Protein AF-A0A4P5WL14-F1 (afdb_monomer)

Foldseek 3Di:
DEEEEEEQAAPPDLFSVLQCLLCVVVDHYAYQYEHHHDAQQFQDDDPDDDKDWDWDQDPPNGTHIYIPDALLVSLVCVQCPVCVVPGGQEYEYTQAAAACAAPSCRRGSQNSNQLSCLQVFHEYERHYEHDDPQADDPSNLVSNQVSLVVVVCPDPVNDDDRSKYKYKYAAGDPDSDADPDEAEAEGHHFDFDKDKDFPDDDPPDTDIDIDTDPVPTDQDPRHPRVQRPVRHIYIYMDGNDPDPPPDPCVVPDDDPVPPDPDD

Secondary structure (DSSP, 8-state):
-EEEEE-SS-TT-HHHHHHHHHHGGGSEEEEEEESS--TT--S---SSSPPPEEEEEETTTEEEEEESS-HHHHHHHIIIIISSSS--SEEEEEEEES---GGGGGT-HHHHHHHHHHHTT--EEEEEE--BTTB---HHHHHHHHHHHHHHHTSGGGPPPTT-EEEEEEPP-SSS---SSEEE-PPP-PPP--EEEEEEEETTEEEEEEE--GGG----TTSHHHHHHTT-EEEEEE-S----TT-TTTT----GGG-PPP-

Mean predicted aligned error: 4.67 Å

Nearest PDB structures (foldseek):
  4zg5-assembly1_C  TM=8.514E-01  e=3.852E-23  Brucella abortus S19
  5kst-assembly1_C  TM=8.269E-01  e=2.113E-22  Xylella fastidiosa 9a5c
  2e6c-assembly1_C  TM=8.491E-01  e=1.682E-20  Thermus thermophilus HB8
  4g9o-assembly1_B  TM=8.212E-01  e=2.422E-20  Salmonella enterica subsp. enterica serovar Typhimurium str. LT2
  5ksr-assembly1_D  TM=8.164E-01  e=2.715E-21  Xylella fastidiosa 9a5c

Solvent-accessible surface area (backbone atoms only — not comparable to full-atom values): 14445 Å² total; per-residue (Å²): 90,38,34,37,34,31,26,21,65,19,69,85,32,67,32,42,53,23,42,51,63,26,41,52,89,64,32,51,77,46,50,27,15,11,67,52,66,43,70,71,57,18,76,45,69,81,87,84,61,89,78,55,72,45,78,47,78,41,90,92,79,38,79,34,37,36,24,68,54,45,29,30,39,21,40,50,44,36,54,68,60,76,24,52,94,60,63,54,68,30,36,42,15,16,36,37,93,37,54,72,46,30,57,45,48,64,31,25,13,29,44,22,21,12,45,46,32,3,64,73,66,32,49,18,30,16,38,18,29,40,75,47,92,93,43,74,86,57,50,69,51,47,15,58,50,48,30,53,52,50,59,54,50,70,36,80,93,56,59,69,61,85,32,22,25,39,43,32,37,40,40,69,52,98,65,81,72,73,67,95,57,76,45,78,29,51,78,29,77,64,68,71,72,73,47,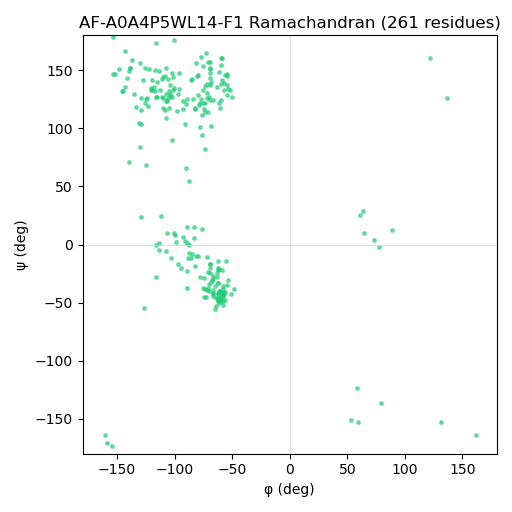77,46,81,75,46,77,59,88,100,43,73,44,72,47,74,52,64,63,80,88,72,42,70,55,59,84,68,14,39,42,31,39,27,76,70,51,33,26,30,37,24,80,45,67,79,70,86,73,66,86,84,50,86,62,69,95,61,88,77,68,75,86,72,63,68,78,86,127

Structure (mmCIF, N/CA/C/O backbone):
data_AF-A0A4P5WL14-F1
#
_entry.id   AF-A0A4P5WL14-F1
#
loop_
_atom_site.group_PDB
_atom_site.id
_atom_site.type_symbol
_atom_site.label_atom_id
_atom_site.label_alt_id
_atom_site.label_comp_id
_atom_site.label_asym_id
_atom_site.label_entity_id
_atom_site.label_seq_id
_atom_site.pdbx_PDB_ins_code
_atom_site.Cartn_x
_atom_site.Cartn_y
_atom_site.Cartn_z
_atom_site.occupancy
_atom_site.B_iso_or_equiv
_atom_site.auth_seq_id
_atom_site.auth_comp_id
_atom_site.auth_asym_id
_atom_site.auth_atom_id
_atom_site.pdbx_PDB_model_num
ATOM 1 N N . MET A 1 1 ? -15.090 4.394 12.801 1.00 94.25 1 MET A N 1
ATOM 2 C CA . MET A 1 1 ? -14.157 3.256 12.647 1.00 94.25 1 MET A CA 1
ATOM 3 C C . MET A 1 1 ? -12.769 3.679 13.108 1.00 94.25 1 MET A C 1
ATOM 5 O O . MET A 1 1 ? -12.530 4.878 13.217 1.00 94.25 1 MET A O 1
ATOM 9 N N . ARG A 1 2 ? -11.881 2.733 13.409 1.00 98.50 2 ARG A N 1
ATOM 10 C CA . ARG A 1 2 ? -10.457 2.961 13.674 1.00 98.50 2 ARG A CA 1
ATOM 11 C C . ARG A 1 2 ? -9.642 2.479 12.481 1.00 98.50 2 ARG A C 1
ATOM 13 O O . ARG A 1 2 ? -9.767 1.322 12.086 1.00 98.50 2 ARG A O 1
ATOM 20 N N . PHE A 1 3 ? -8.801 3.347 11.945 1.00 98.81 3 PHE A N 1
ATOM 21 C CA . PHE A 1 3 ? -7.891 3.035 10.855 1.00 98.81 3 PHE A CA 1
ATOM 22 C C . PHE A 1 3 ? -6.452 3.041 11.346 1.00 98.81 3 PHE A C 1
ATOM 24 O O . PHE A 1 3 ? -6.072 3.895 12.144 1.00 98.81 3 PHE A O 1
ATOM 31 N N . LEU A 1 4 ? -5.660 2.114 10.822 1.00 98.88 4 LEU A N 1
ATOM 32 C CA . LEU A 1 4 ? -4.204 2.186 10.845 1.00 98.88 4 LEU A CA 1
ATOM 33 C C . LEU A 1 4 ? -3.736 2.441 9.414 1.00 98.88 4 LEU A C 1
ATOM 35 O O . LEU A 1 4 ? -4.101 1.684 8.512 1.00 98.88 4 LEU A O 1
ATOM 39 N N . ILE A 1 5 ? -2.941 3.486 9.200 1.00 98.88 5 ILE A N 1
ATOM 40 C CA . ILE A 1 5 ? -2.381 3.788 7.881 1.00 98.88 5 ILE A CA 1
ATOM 41 C C . ILE A 1 5 ? -0.863 3.724 7.856 1.00 98.88 5 ILE A C 1
ATOM 43 O O . ILE A 1 5 ? -0.187 3.993 8.851 1.00 98.88 5 ILE A O 1
ATOM 47 N N . THR A 1 6 ? -0.345 3.375 6.683 1.00 98.75 6 THR A N 1
ATOM 48 C CA . THR A 1 6 ? 1.084 3.324 6.370 1.00 98.75 6 THR A CA 1
ATOM 49 C C . THR A 1 6 ? 1.308 3.540 4.871 1.00 98.75 6 THR A C 1
ATOM 51 O O . THR A 1 6 ? 0.351 3.673 4.108 1.00 98.75 6 THR A O 1
ATOM 54 N N . ASN A 1 7 ? 2.560 3.544 4.429 1.00 98.38 7 ASN A N 1
ATOM 55 C CA . ASN A 1 7 ? 2.959 3.545 3.024 1.00 98.38 7 ASN A CA 1
ATOM 56 C C . ASN A 1 7 ? 4.360 2.924 2.868 1.00 98.38 7 ASN A C 1
ATOM 58 O O . ASN A 1 7 ? 4.940 2.420 3.831 1.00 98.38 7 ASN A O 1
ATOM 62 N N . ASP A 1 8 ? 4.908 2.974 1.658 1.00 96.56 8 ASP A N 1
ATOM 63 C CA . ASP A 1 8 ? 6.300 2.638 1.353 1.00 96.56 8 ASP A CA 1
ATOM 64 C C . ASP A 1 8 ? 7.145 3.827 0.876 1.00 96.56 8 ASP A C 1
ATOM 66 O O . ASP A 1 8 ? 8.338 3.657 0.645 1.00 96.56 8 ASP A O 1
ATOM 70 N N . ASP A 1 9 ? 6.579 5.033 0.801 1.00 96.75 9 ASP A N 1
ATOM 71 C CA . ASP A 1 9 ? 7.299 6.244 0.384 1.00 96.75 9 ASP A CA 1
ATOM 72 C C . ASP A 1 9 ? 7.979 6.987 1.545 1.00 96.75 9 ASP A C 1
ATOM 74 O O . ASP A 1 9 ? 8.945 7.715 1.322 1.00 96.75 9 ASP A O 1
ATOM 78 N N . GLY A 1 10 ? 7.504 6.794 2.782 1.00 97.12 10 GLY A N 1
ATOM 79 C CA . GLY A 1 10 ? 7.993 7.502 3.969 1.00 97.12 10 GLY A CA 1
ATOM 80 C C . GLY A 1 10 ? 6.905 8.292 4.700 1.00 97.12 10 GLY A C 1
ATOM 81 O O . GLY A 1 10 ? 5.848 8.603 4.145 1.00 97.12 10 GLY A O 1
ATOM 82 N N . PHE A 1 11 ? 7.167 8.619 5.967 1.00 97.69 11 PHE A N 1
ATOM 83 C CA . PHE A 1 11 ? 6.217 9.303 6.854 1.00 97.69 11 PHE A CA 1
ATOM 84 C C . PHE A 1 11 ? 5.817 10.717 6.399 1.00 97.69 11 PHE A C 1
ATOM 86 O O . PHE A 1 11 ? 4.758 11.197 6.789 1.00 97.69 11 PHE A O 1
ATOM 93 N N . ASP A 1 12 ? 6.651 11.390 5.609 1.00 96.31 12 ASP A N 1
ATOM 94 C CA . ASP A 1 12 ? 6.445 12.750 5.100 1.00 96.31 12 ASP A CA 1
ATOM 95 C C . ASP A 1 12 ? 5.927 12.775 3.652 1.00 96.31 12 ASP A C 1
ATOM 97 O O . ASP A 1 12 ? 5.820 13.838 3.038 1.00 96.31 12 ASP A O 1
ATOM 101 N N . ALA A 1 13 ? 5.570 11.615 3.094 1.00 97.38 13 ALA A N 1
ATOM 102 C CA . ALA A 1 13 ? 5.098 11.529 1.723 1.00 97.38 13 ALA A CA 1
ATOM 103 C C . ALA A 1 13 ? 3.711 12.183 1.547 1.00 97.38 13 ALA A C 1
ATOM 105 O O . ALA A 1 13 ? 2.783 11.910 2.321 1.00 97.38 13 ALA A O 1
ATOM 106 N N . PRO A 1 14 ? 3.495 12.951 0.462 1.00 97.56 14 PRO A N 1
ATOM 107 C CA . PRO A 1 14 ? 2.218 13.624 0.216 1.00 97.56 14 PRO A CA 1
ATOM 108 C C . PRO A 1 14 ? 1.053 12.640 0.029 1.00 97.56 14 PRO A C 1
ATOM 110 O O . PRO A 1 14 ? -0.084 12.951 0.382 1.00 97.56 14 PRO A O 1
ATOM 113 N N . GLY A 1 15 ? 1.326 11.426 -0.460 1.00 98.00 15 GLY A N 1
ATOM 114 C CA . GLY A 1 15 ? 0.317 10.376 -0.593 1.00 98.00 15 GLY A CA 1
ATOM 115 C C . GLY A 1 15 ? -0.201 9.829 0.732 1.00 98.00 15 GLY A C 1
ATOM 116 O O . GLY A 1 15 ? -1.386 9.505 0.827 1.00 98.00 15 GLY A O 1
ATOM 117 N N . LEU A 1 16 ? 0.639 9.793 1.771 1.00 98.62 16 LEU A N 1
ATOM 118 C CA . LEU A 1 16 ? 0.215 9.425 3.122 1.00 98.62 16 LEU A CA 1
ATOM 119 C C . LEU A 1 16 ? -0.640 10.533 3.744 1.00 98.62 16 LEU A C 1
ATOM 121 O O . LEU A 1 16 ? -1.654 10.255 4.383 1.00 98.62 16 LEU A O 1
ATOM 125 N N . GLN A 1 17 ? -0.278 11.796 3.499 1.00 98.56 17 GLN A N 1
ATOM 126 C CA . GLN A 1 17 ? -1.082 12.945 3.913 1.00 98.56 17 GLN A CA 1
ATOM 127 C C . GLN A 1 17 ? -2.462 12.943 3.248 1.00 98.56 17 GLN A C 1
ATOM 129 O O . GLN A 1 17 ? -3.474 13.098 3.934 1.00 98.56 17 GLN A O 1
ATOM 134 N N . ALA A 1 18 ? -2.517 12.709 1.936 1.00 98.44 18 ALA A N 1
ATOM 135 C CA . ALA A 1 18 ? -3.768 12.580 1.196 1.00 98.44 18 ALA A CA 1
ATOM 136 C C . ALA A 1 18 ? -4.625 11.420 1.727 1.00 98.44 18 ALA A C 1
ATOM 138 O O . ALA A 1 18 ? -5.838 11.564 1.886 1.00 98.44 18 ALA A O 1
ATOM 139 N N . LEU A 1 19 ? -4.001 10.282 2.053 1.00 98.81 19 LEU A N 1
ATOM 140 C CA . LEU A 1 19 ? -4.696 9.145 2.650 1.00 98.81 19 LEU A CA 1
ATOM 141 C C . LEU A 1 19 ? -5.297 9.491 4.014 1.00 98.81 19 LEU A C 1
ATOM 143 O O . LEU A 1 19 ? -6.468 9.217 4.266 1.00 98.81 19 LEU A O 1
ATOM 147 N N . TRP A 1 20 ? -4.509 10.105 4.892 1.00 98.75 20 TRP A N 1
ATOM 148 C CA . TRP A 1 20 ? -4.983 10.536 6.202 1.00 98.75 20 TRP A CA 1
ATOM 149 C C . TRP A 1 20 ? -6.195 11.466 6.072 1.00 98.75 20 TRP A C 1
ATOM 151 O O . TRP A 1 20 ? -7.233 11.201 6.680 1.00 98.75 20 TRP A O 1
ATOM 161 N N . GLN A 1 21 ? -6.116 12.475 5.195 1.00 98.44 21 GLN A N 1
ATOM 162 C CA . GLN A 1 21 ? -7.231 13.383 4.900 1.00 98.44 21 GLN A CA 1
ATOM 163 C C . GLN A 1 21 ? -8.477 12.641 4.400 1.00 98.44 21 GLN A C 1
ATOM 165 O O . GLN A 1 21 ? -9.587 12.960 4.823 1.00 98.44 21 GLN A O 1
ATOM 170 N N . ALA A 1 22 ? -8.303 11.636 3.538 1.00 98.50 22 ALA A N 1
ATOM 171 C CA . ALA A 1 22 ? -9.400 10.833 3.003 1.00 98.50 22 ALA A CA 1
ATOM 172 C C . ALA A 1 22 ? -10.161 10.050 4.088 1.00 98.50 22 ALA A C 1
ATOM 174 O O . ALA A 1 22 ? -11.366 9.830 3.962 1.00 98.50 22 ALA A O 1
ATOM 175 N N . LEU A 1 23 ? -9.471 9.614 5.147 1.00 98.69 23 LEU A N 1
ATOM 176 C CA . LEU A 1 23 ? -10.046 8.744 6.176 1.00 98.69 23 LEU A CA 1
ATOM 177 C C . LEU A 1 23 ? -10.598 9.489 7.394 1.00 98.69 23 LEU A C 1
ATOM 179 O O . LEU A 1 23 ? -11.448 8.930 8.088 1.00 98.69 23 LEU A O 1
ATOM 183 N N . LEU A 1 24 ? -10.182 10.736 7.638 1.00 97.94 24 LEU A N 1
ATOM 184 C CA . LEU A 1 24 ? -10.685 11.548 8.755 1.00 97.94 24 LEU A CA 1
ATOM 185 C C . LEU A 1 24 ? -12.225 11.619 8.841 1.00 97.94 24 LEU A C 1
ATOM 187 O O . LEU A 1 24 ? -12.758 11.468 9.941 1.00 97.94 24 LEU A O 1
ATOM 191 N N . PRO A 1 25 ? -12.983 11.783 7.735 1.00 97.69 25 PRO A N 1
ATOM 192 C CA . PRO A 1 25 ? -14.447 11.792 7.797 1.00 97.69 25 PRO A CA 1
ATOM 193 C C . PRO A 1 25 ? -15.066 10.426 8.136 1.00 97.69 25 PRO A C 1
ATOM 195 O O . PRO A 1 25 ? -16.242 10.354 8.485 1.00 97.69 25 PRO A O 1
ATOM 198 N N . LEU A 1 26 ? -14.302 9.336 8.003 1.00 97.88 26 LEU A N 1
ATOM 199 C CA . LEU A 1 26 ? -14.765 7.958 8.198 1.00 97.88 26 LEU A CA 1
ATOM 200 C C . LEU A 1 26 ? -14.443 7.426 9.608 1.00 97.88 26 LEU A C 1
ATOM 202 O O . LEU A 1 26 ? -15.005 6.412 10.049 1.00 97.88 26 LEU A O 1
ATOM 206 N N . GLY A 1 27 ? -13.531 8.075 10.337 1.00 97.81 27 GLY A N 1
ATOM 207 C CA . GLY A 1 27 ? -13.132 7.633 11.666 1.00 97.81 27 GLY A CA 1
ATOM 208 C C . GLY A 1 27 ? -11.813 8.206 12.172 1.00 97.81 27 GLY A C 1
ATOM 209 O O . GLY A 1 27 ? -11.290 9.187 11.659 1.00 97.81 27 GLY A O 1
ATOM 210 N N . THR A 1 28 ? -11.274 7.570 13.211 1.00 98.25 28 THR A N 1
ATOM 211 C CA . THR A 1 28 ? -9.979 7.936 13.794 1.00 98.25 28 THR A CA 1
ATOM 212 C C . THR A 1 28 ? -8.853 7.241 13.041 1.00 98.25 28 THR A C 1
ATOM 214 O O . THR A 1 28 ? -8.985 6.064 12.701 1.00 98.25 28 THR A O 1
ATOM 217 N N . VAL A 1 29 ? -7.737 7.935 12.835 1.00 98.62 29 VAL A N 1
ATOM 218 C CA . VAL A 1 29 ? -6.619 7.451 12.019 1.00 98.62 29 VAL A CA 1
ATOM 219 C C . VAL A 1 29 ? -5.337 7.450 12.846 1.00 98.62 29 VAL A C 1
ATOM 221 O O . VAL A 1 29 ? -4.906 8.504 13.302 1.00 98.62 29 VAL A O 1
ATOM 224 N N . GLU A 1 30 ? -4.732 6.277 13.021 1.00 98.75 30 GLU A N 1
ATOM 225 C CA . GLU A 1 30 ? -3.384 6.111 13.572 1.00 98.75 30 GLU A CA 1
ATOM 226 C C . GLU A 1 30 ? -2.383 5.982 12.417 1.00 98.75 30 GLU A C 1
ATOM 228 O O . GLU A 1 30 ? -2.616 5.225 11.470 1.00 98.75 30 GLU A O 1
ATOM 233 N N . VAL A 1 31 ? -1.263 6.703 12.495 1.00 98.75 31 VAL A N 1
ATOM 234 C CA . VAL A 1 31 ? -0.232 6.711 11.448 1.00 98.75 31 VAL A CA 1
ATOM 235 C C . VAL A 1 31 ? 1.024 6.009 11.953 1.00 98.75 31 VAL A C 1
ATOM 237 O O . VAL A 1 31 ? 1.679 6.468 12.893 1.00 98.75 31 VAL A O 1
ATOM 240 N N . VAL A 1 32 ? 1.385 4.909 11.291 1.00 98.75 32 VAL A N 1
ATOM 241 C CA . VAL A 1 32 ? 2.633 4.180 11.535 1.00 98.75 32 VAL A CA 1
ATOM 242 C C . VAL A 1 32 ? 3.327 3.984 10.196 1.00 98.75 32 VAL A C 1
ATOM 244 O O . VAL A 1 32 ? 2.910 3.151 9.397 1.00 98.75 32 VAL A O 1
ATOM 247 N N . ALA A 1 33 ? 4.368 4.763 9.925 1.00 98.25 33 ALA A N 1
ATOM 248 C CA . ALA A 1 33 ? 4.980 4.851 8.601 1.00 98.25 33 ALA A CA 1
ATOM 249 C C . ALA A 1 33 ? 6.504 4.685 8.662 1.00 98.25 33 ALA A C 1
ATOM 251 O O . ALA A 1 33 ? 7.109 4.941 9.711 1.00 98.25 33 ALA A O 1
ATOM 252 N N . PRO A 1 34 ? 7.145 4.256 7.565 1.00 97.81 34 PRO A N 1
ATOM 253 C CA . PRO A 1 34 ? 8.584 4.092 7.545 1.00 97.81 34 PRO A CA 1
ATOM 254 C C . PRO A 1 34 ? 9.320 5.437 7.611 1.00 97.81 34 PRO A C 1
ATOM 256 O O . PRO A 1 34 ? 8.833 6.471 7.152 1.00 97.81 34 PRO A O 1
ATOM 259 N N . ALA A 1 35 ? 10.532 5.418 8.164 1.00 96.06 35 ALA A N 1
ATOM 260 C CA . ALA A 1 35 ? 11.395 6.598 8.243 1.00 96.06 35 ALA A CA 1
ATOM 261 C C . ALA A 1 35 ? 11.89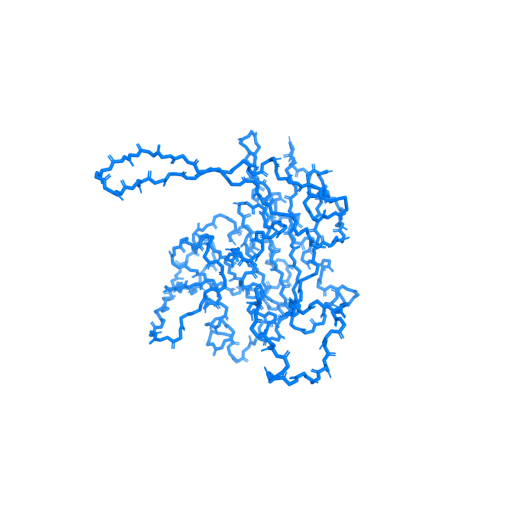1 7.090 6.874 1.00 96.06 35 ALA A C 1
ATOM 263 O O . ALA A 1 35 ? 12.223 8.263 6.735 1.00 96.06 35 ALA A O 1
ATOM 264 N N . VAL A 1 36 ? 11.992 6.186 5.898 1.00 92.38 36 VAL A N 1
ATOM 265 C CA . VAL A 1 36 ? 12.514 6.445 4.551 1.00 92.38 36 VAL A CA 1
ATOM 266 C C . VAL A 1 36 ? 11.727 5.646 3.511 1.00 92.38 36 VAL A C 1
ATOM 268 O O . VAL A 1 36 ? 11.006 4.712 3.855 1.00 92.38 36 VAL A O 1
ATOM 271 N N . CYS A 1 37 ? 11.909 5.984 2.237 1.00 87.75 37 CYS A N 1
ATOM 272 C CA . CYS A 1 37 ? 11.336 5.245 1.117 1.00 87.75 37 CYS A CA 1
ATOM 273 C C . CYS A 1 37 ? 11.881 3.800 1.029 1.00 87.75 37 CYS A C 1
ATOM 275 O O . CYS A 1 37 ? 13.086 3.546 1.130 1.00 87.75 37 CYS A O 1
ATOM 277 N N . HIS A 1 38 ? 10.972 2.850 0.803 1.00 81.75 38 HIS A N 1
ATOM 278 C CA . HIS A 1 38 ? 11.199 1.411 0.669 1.00 81.75 38 HIS A CA 1
ATOM 279 C C . HIS A 1 38 ? 10.544 0.819 -0.595 1.00 81.75 38 HIS A C 1
ATOM 281 O O . HIS A 1 38 ? 10.288 -0.388 -0.639 1.00 81.75 38 HIS A O 1
ATOM 287 N N . SER A 1 39 ? 10.292 1.625 -1.630 1.00 78.75 39 SER A N 1
ATOM 288 C CA . SER A 1 39 ? 9.692 1.150 -2.882 1.00 78.75 39 SER A CA 1
ATOM 289 C C . SER A 1 39 ? 10.482 -0.016 -3.498 1.00 78.75 39 SER A C 1
ATOM 291 O O . SER A 1 39 ? 11.712 -0.074 -3.426 1.00 78.75 39 SER A O 1
ATOM 293 N N . SER A 1 40 ? 9.762 -0.946 -4.133 1.00 78.31 40 SER A N 1
ATOM 294 C CA . SER A 1 40 ? 10.314 -2.131 -4.820 1.00 78.31 40 SER A CA 1
ATOM 295 C C . SER A 1 40 ? 11.096 -3.118 -3.937 1.00 78.31 40 SER A C 1
ATOM 297 O O . SER A 1 40 ? 11.951 -3.851 -4.431 1.00 78.31 40 SER A O 1
ATOM 299 N N . ARG A 1 41 ? 10.823 -3.166 -2.626 1.00 83.19 41 ARG A N 1
ATOM 300 C CA . ARG A 1 41 ? 11.462 -4.121 -1.694 1.00 83.19 41 ARG A CA 1
ATOM 301 C C . ARG A 1 41 ? 10.624 -5.365 -1.379 1.00 83.19 41 ARG A C 1
ATOM 303 O O . ARG A 1 41 ? 11.065 -6.207 -0.599 1.00 83.19 41 ARG A O 1
ATOM 310 N N . GLY A 1 42 ? 9.444 -5.494 -1.983 1.00 87.88 42 GLY A N 1
ATOM 311 C CA . GLY A 1 42 ? 8.519 -6.601 -1.749 1.00 87.88 42 GLY A CA 1
ATOM 312 C C . GLY A 1 42 ? 8.065 -6.715 -0.298 1.00 87.88 42 GLY A C 1
ATOM 313 O O . GLY A 1 42 ? 8.024 -5.738 0.450 1.00 87.88 42 GLY A O 1
ATOM 314 N N . HIS A 1 43 ? 7.717 -7.939 0.102 1.00 92.94 43 HIS A N 1
ATOM 315 C CA . HIS A 1 43 ? 7.241 -8.253 1.450 1.00 92.94 43 HIS A CA 1
ATOM 316 C C . HIS A 1 43 ? 8.394 -8.621 2.388 1.00 92.94 43 HIS A C 1
ATOM 318 O O . HIS A 1 43 ? 8.519 -9.756 2.846 1.00 92.94 43 HIS A O 1
ATOM 324 N N . ALA A 1 44 ? 9.262 -7.648 2.656 1.00 93.19 44 ALA A N 1
ATOM 325 C CA . ALA A 1 44 ? 10.355 -7.796 3.613 1.00 93.19 44 ALA A CA 1
ATOM 326 C C . ALA A 1 44 ? 9.860 -7.625 5.054 1.00 93.19 44 ALA A C 1
ATOM 328 O O . ALA A 1 44 ? 8.977 -6.814 5.306 1.00 93.19 44 ALA A O 1
ATOM 329 N N . VAL A 1 45 ? 10.459 -8.360 5.991 1.00 93.69 45 VAL A N 1
ATOM 330 C CA . VAL A 1 45 ? 10.177 -8.253 7.426 1.00 93.69 45 VAL A CA 1
ATOM 331 C C . VAL A 1 45 ? 11.466 -8.491 8.208 1.00 93.69 45 VAL A C 1
ATOM 333 O O . VAL A 1 45 ? 12.160 -9.476 7.934 1.00 93.69 45 VAL A O 1
ATOM 336 N N . ASP A 1 46 ? 11.796 -7.637 9.178 1.00 92.25 46 ASP A N 1
ATOM 337 C CA . ASP A 1 46 ? 12.954 -7.882 10.041 1.00 92.25 46 ASP A CA 1
ATOM 338 C C . ASP A 1 46 ? 12.591 -8.852 11.175 1.00 92.25 46 ASP A C 1
ATOM 340 O O . ASP A 1 46 ? 11.727 -8.604 12.014 1.00 92.25 46 ASP A O 1
ATOM 344 N N . THR A 1 47 ? 13.253 -10.006 11.176 1.00 90.62 47 THR A N 1
ATOM 345 C CA . THR A 1 47 ? 13.071 -11.072 12.175 1.00 90.62 47 THR A CA 1
ATOM 346 C C . THR A 1 47 ? 14.301 -11.278 13.050 1.00 90.62 47 THR A C 1
ATOM 348 O O . THR A 1 47 ? 14.269 -12.099 13.965 1.00 90.62 47 THR A O 1
ATOM 351 N N . LYS A 1 48 ? 15.400 -10.575 12.759 1.00 91.81 48 LYS A N 1
ATOM 352 C CA . LYS A 1 48 ? 16.709 -10.826 13.371 1.00 91.81 48 LYS A CA 1
ATOM 353 C C . LYS A 1 48 ? 17.193 -9.649 14.199 1.00 91.81 48 LYS A C 1
ATOM 355 O O . LYS A 1 48 ? 17.93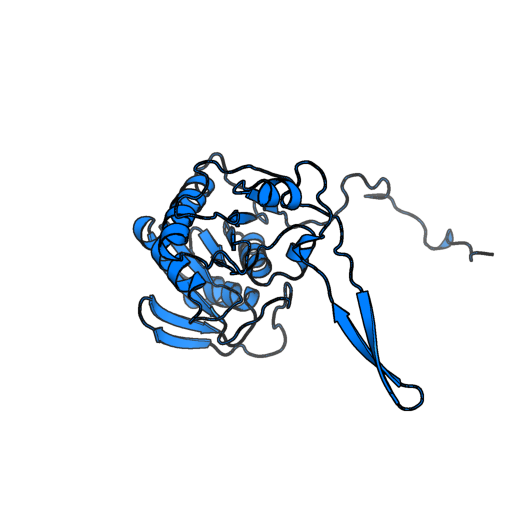3 -9.867 15.155 1.00 91.81 48 LYS A O 1
ATOM 360 N N . ASN A 1 49 ? 16.780 -8.432 13.855 1.00 93.69 49 ASN A N 1
ATOM 361 C CA . ASN A 1 49 ? 17.227 -7.226 14.530 1.00 93.69 49 ASN A CA 1
ATOM 362 C C . ASN A 1 49 ? 16.075 -6.543 15.277 1.00 93.69 49 ASN A C 1
ATOM 364 O O . ASN A 1 49 ? 14.922 -6.597 14.844 1.00 93.69 49 ASN A O 1
ATOM 368 N N . PRO A 1 50 ? 16.372 -5.855 16.392 1.00 95.25 50 PRO A N 1
ATOM 369 C CA . PRO A 1 50 ? 15.418 -4.954 17.018 1.00 95.25 50 PRO A CA 1
ATOM 370 C C . PRO A 1 50 ? 14.991 -3.837 16.059 1.00 95.25 50 PRO A C 1
ATOM 372 O O . PRO A 1 50 ? 15.824 -3.225 15.390 1.00 95.25 50 PRO A O 1
ATOM 375 N N . ILE A 1 51 ? 13.697 -3.520 16.051 1.00 96.88 51 ILE A N 1
ATOM 376 C CA . ILE A 1 51 ? 13.130 -2.450 15.226 1.00 96.88 51 ILE A CA 1
ATOM 377 C C . ILE A 1 51 ? 13.098 -1.155 16.040 1.00 96.88 51 ILE A C 1
ATOM 379 O O . ILE A 1 51 ? 12.492 -1.092 17.111 1.00 96.88 51 ILE A O 1
ATOM 383 N N . ARG A 1 52 ? 13.728 -0.095 15.525 1.00 97.69 52 ARG A N 1
ATOM 384 C CA . ARG A 1 52 ? 13.649 1.244 16.124 1.00 97.69 52 ARG A CA 1
ATOM 385 C C . ARG A 1 52 ? 12.330 1.910 15.733 1.00 97.69 52 ARG A C 1
ATOM 387 O O . ARG A 1 52 ? 12.019 2.023 14.549 1.00 97.69 52 ARG A O 1
ATOM 394 N N . VAL A 1 53 ? 11.602 2.405 16.732 1.00 98.19 53 VAL A N 1
ATOM 395 C CA . VAL A 1 53 ? 10.347 3.147 16.562 1.00 98.19 53 VAL A CA 1
ATOM 396 C C . VAL A 1 53 ? 10.470 4.494 17.263 1.00 98.19 53 VAL A C 1
ATOM 398 O O . VAL A 1 53 ? 10.789 4.557 18.449 1.00 98.19 53 VAL A O 1
ATOM 401 N N . GLU A 1 54 ? 10.222 5.572 16.533 1.00 97.81 54 GLU A N 1
ATOM 402 C CA . GLU A 1 54 ? 10.186 6.933 17.053 1.00 97.81 54 GLU A CA 1
ATOM 403 C C . GLU A 1 54 ? 8.739 7.426 17.151 1.00 97.81 54 GLU A C 1
ATOM 405 O O . GLU A 1 54 ? 7.917 7.142 16.283 1.00 97.81 54 GLU A O 1
ATOM 410 N N . ARG A 1 55 ? 8.423 8.191 18.199 1.00 98.12 55 ARG A N 1
ATOM 411 C CA . ARG A 1 55 ? 7.192 8.981 18.286 1.00 98.12 55 ARG A CA 1
ATOM 412 C C . ARG A 1 55 ? 7.524 10.442 18.003 1.00 98.12 55 ARG A C 1
ATOM 414 O O . ARG A 1 55 ? 8.393 10.992 18.676 1.00 98.12 55 ARG A O 1
ATOM 421 N N . ARG A 1 56 ? 6.823 11.063 17.054 1.00 97.62 56 ARG A N 1
ATOM 422 C CA . ARG A 1 56 ? 7.066 12.452 16.638 1.00 97.62 56 ARG A CA 1
ATOM 423 C C . ARG A 1 56 ? 5.749 13.172 16.351 1.00 97.62 56 ARG A C 1
ATOM 425 O O . ARG A 1 56 ? 4.833 12.554 15.819 1.00 97.62 56 ARG A O 1
ATOM 432 N N . GLU A 1 57 ? 5.679 14.457 16.689 1.00 97.88 57 GLU A N 1
ATOM 433 C CA . GLU A 1 57 ? 4.622 15.355 16.209 1.00 97.88 57 GLU A CA 1
ATOM 434 C C . GLU A 1 57 ? 4.956 15.795 14.779 1.00 97.88 57 GLU A C 1
ATOM 436 O O . GLU A 1 57 ? 6.023 16.364 14.534 1.00 97.88 57 GLU A O 1
ATOM 441 N N . VAL A 1 58 ? 4.073 15.492 13.832 1.00 97.19 58 VAL A N 1
ATOM 442 C CA . VAL A 1 58 ? 4.238 15.798 12.409 1.00 97.19 58 VAL A CA 1
ATOM 443 C C . VAL A 1 58 ? 2.942 16.408 11.904 1.00 97.19 58 VAL A C 1
ATOM 445 O O . VAL A 1 58 ? 1.903 15.758 11.923 1.00 97.19 58 VAL A O 1
ATOM 448 N N . GLU A 1 59 ? 2.989 17.649 11.436 1.00 95.06 59 GLU A N 1
ATOM 449 C CA . GLU A 1 59 ? 1.830 18.281 10.802 1.00 95.06 59 GLU A CA 1
ATOM 450 C C . GLU A 1 59 ? 1.571 17.669 9.411 1.00 95.06 59 GLU A C 1
ATOM 452 O O . GLU A 1 59 ? 2.528 17.450 8.664 1.00 95.06 59 GLU A O 1
ATOM 457 N N . PRO A 1 60 ? 0.307 17.407 9.025 1.00 95.38 60 PRO A N 1
ATOM 458 C CA . PRO A 1 60 ? -0.926 17.669 9.779 1.00 95.38 60 PRO A CA 1
ATOM 459 C C . PRO A 1 60 ? -1.392 16.500 10.673 1.00 95.38 60 PRO A C 1
ATOM 461 O O . PRO A 1 60 ? -2.469 16.567 11.256 1.00 95.38 60 PRO A O 1
ATOM 464 N N . PHE A 1 61 ? -0.638 15.400 10.746 1.00 96.19 61 PHE A N 1
ATOM 465 C CA . PHE A 1 61 ? -1.049 14.165 11.421 1.00 96.19 61 PHE A CA 1
ATOM 466 C C . PHE A 1 61 ? -1.177 14.287 12.949 1.00 96.19 61 PHE A C 1
ATOM 468 O O . PHE A 1 61 ? -1.965 13.560 13.555 1.00 96.19 61 PHE A O 1
ATOM 475 N N . GLY A 1 62 ? -0.376 15.156 13.571 1.00 96.31 62 GLY A N 1
ATOM 476 C CA . GLY A 1 62 ? -0.136 15.163 15.014 1.00 96.31 62 GLY A CA 1
ATOM 477 C C . GLY A 1 62 ? 0.874 14.085 15.420 1.00 96.31 62 GLY A C 1
ATOM 478 O O . GLY A 1 62 ? 1.897 13.895 14.760 1.00 96.31 62 GLY A O 1
ATOM 479 N N . SER A 1 63 ? 0.600 13.368 16.510 1.00 97.12 63 SER A N 1
ATOM 480 C CA . SER A 1 63 ? 1.511 12.365 17.076 1.00 97.12 63 SER A CA 1
ATOM 481 C C . SER A 1 63 ? 1.498 11.063 16.269 1.00 97.12 63 SER A C 1
ATOM 483 O O . SER A 1 63 ? 0.520 10.323 16.327 1.00 97.12 63 SER A O 1
ATOM 485 N N . ILE A 1 64 ? 2.593 10.732 15.581 1.00 98.44 64 ILE A N 1
ATOM 486 C CA . ILE A 1 64 ? 2.706 9.512 14.758 1.00 98.44 64 ILE A CA 1
ATOM 487 C C . ILE A 1 64 ? 3.776 8.548 15.283 1.00 98.44 64 ILE A C 1
ATOM 489 O O . ILE A 1 64 ? 4.528 8.868 16.213 1.00 98.44 64 ILE A O 1
ATOM 493 N N . ARG A 1 65 ? 3.870 7.350 14.689 1.00 98.69 65 ARG A N 1
ATOM 494 C CA . ARG A 1 65 ? 5.030 6.458 14.840 1.00 98.69 65 ARG A CA 1
ATOM 495 C C . ARG A 1 65 ? 5.815 6.357 13.541 1.00 98.69 65 ARG A C 1
ATOM 497 O O . ARG A 1 65 ? 5.270 6.008 12.499 1.00 98.69 65 ARG A O 1
ATOM 504 N N . ILE A 1 66 ? 7.111 6.610 13.640 1.00 98.50 66 ILE A N 1
ATOM 505 C CA . ILE A 1 66 ? 8.066 6.468 12.548 1.00 98.50 66 ILE A CA 1
ATOM 506 C C . ILE A 1 66 ? 8.881 5.204 12.813 1.00 98.50 66 ILE A C 1
ATOM 508 O O . ILE A 1 66 ? 9.571 5.096 13.828 1.00 98.50 66 ILE A O 1
ATOM 512 N N . VAL A 1 67 ? 8.778 4.228 11.922 1.00 98.31 67 VAL A N 1
ATOM 513 C CA . 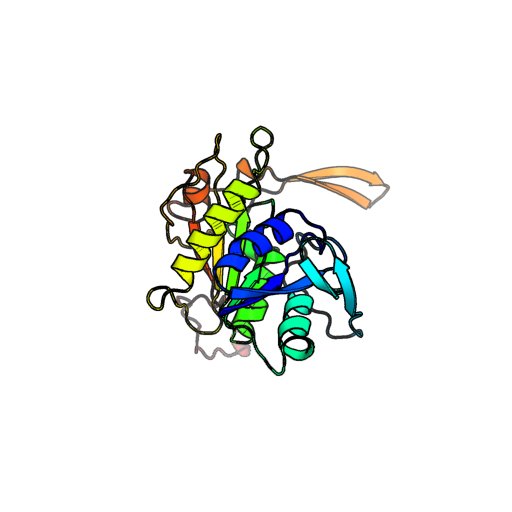VAL A 1 67 ? 9.424 2.920 12.059 1.00 98.31 67 VAL A CA 1
ATOM 514 C C . VAL A 1 67 ? 10.639 2.870 11.142 1.00 98.31 67 VAL A C 1
ATOM 516 O O . VAL A 1 67 ? 10.551 3.131 9.947 1.00 98.31 67 VAL A O 1
ATOM 519 N N . HIS A 1 68 ? 11.803 2.519 11.676 1.00 97.12 68 HIS A N 1
ATOM 520 C CA . HIS A 1 68 ? 13.024 2.370 10.878 1.00 97.12 68 HIS A CA 1
ATOM 521 C C . HIS A 1 68 ? 13.134 0.953 10.302 1.00 97.12 68 HIS A C 1
ATOM 523 O O . HIS A 1 68 ? 14.109 0.250 10.556 1.00 97.12 68 HIS A O 1
ATOM 529 N N . SER A 1 69 ? 12.102 0.519 9.580 1.00 96.38 69 SER A N 1
ATOM 530 C CA . SER A 1 69 ? 12.055 -0.776 8.902 1.00 96.38 69 SER A CA 1
ATOM 531 C C . SER A 1 69 ? 11.020 -0.756 7.769 1.00 96.38 69 SER A C 1
ATOM 533 O O . SER A 1 69 ? 10.498 0.294 7.403 1.00 96.38 69 SER A O 1
ATOM 535 N N . SER A 1 70 ? 10.740 -1.928 7.206 1.00 97.06 70 SER A N 1
ATOM 536 C CA . SER A 1 70 ? 9.818 -2.142 6.095 1.00 97.06 70 SER A CA 1
ATOM 537 C C . SER A 1 70 ? 8.369 -1.689 6.380 1.00 97.06 70 SER A C 1
ATOM 539 O O . SER A 1 70 ? 7.939 -1.620 7.536 1.00 97.06 70 SER A O 1
ATOM 541 N N . PRO A 1 71 ? 7.554 -1.473 5.331 1.00 97.50 71 PRO A N 1
ATOM 542 C CA . PRO A 1 71 ? 6.112 -1.247 5.471 1.00 97.50 71 PRO A CA 1
ATOM 543 C C . PRO A 1 71 ? 5.375 -2.396 6.181 1.00 97.50 71 PRO A C 1
ATOM 545 O O . PRO A 1 71 ? 4.461 -2.155 6.967 1.00 97.50 71 PRO A O 1
ATOM 548 N N . ALA A 1 72 ? 5.784 -3.652 5.968 1.00 97.88 72 ALA A N 1
ATOM 549 C CA . ALA A 1 72 ? 5.199 -4.791 6.679 1.00 97.88 72 ALA A CA 1
ATOM 550 C C . ALA A 1 72 ? 5.521 -4.741 8.185 1.00 97.88 72 ALA A C 1
ATOM 552 O O . ALA A 1 72 ? 4.649 -4.984 9.020 1.00 97.88 72 ALA A O 1
ATOM 553 N N . ASP A 1 73 ? 6.739 -4.338 8.555 1.00 98.19 73 ASP A N 1
ATOM 554 C CA . ASP A 1 73 ? 7.096 -4.097 9.956 1.00 98.19 73 ASP A CA 1
ATOM 555 C C . ASP A 1 73 ? 6.317 -2.928 10.564 1.00 98.19 73 ASP A C 1
ATOM 557 O O . ASP A 1 73 ? 5.919 -3.009 11.727 1.00 98.19 73 ASP A O 1
ATOM 561 N N . CYS A 1 74 ? 6.023 -1.876 9.791 1.00 98.56 74 CYS A N 1
ATOM 562 C CA . CYS A 1 74 ? 5.135 -0.796 10.234 1.00 98.56 74 CYS A CA 1
ATOM 563 C C . CYS A 1 74 ? 3.764 -1.346 10.642 1.00 98.56 74 CYS A C 1
ATOM 565 O O . CYS A 1 74 ? 3.241 -0.987 11.697 1.00 98.56 74 CYS A O 1
ATOM 567 N N . ILE A 1 75 ? 3.214 -2.279 9.862 1.00 98.62 75 ILE A N 1
ATOM 568 C CA . ILE A 1 75 ? 1.955 -2.952 10.192 1.00 98.62 75 ILE A CA 1
ATOM 569 C C . ILE A 1 75 ? 2.083 -3.828 11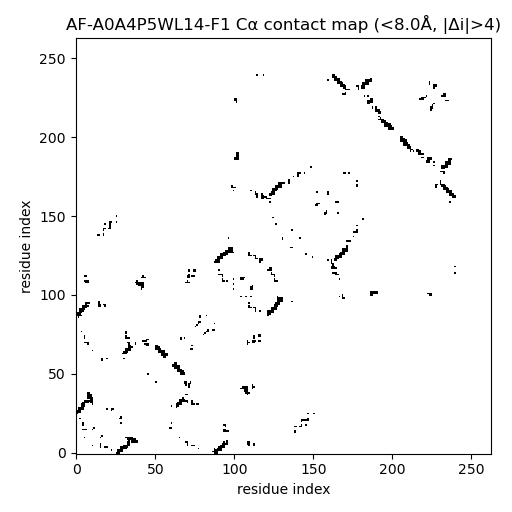.436 1.00 98.62 75 ILE A C 1
ATOM 571 O O . ILE A 1 75 ? 1.223 -3.757 12.313 1.00 98.62 75 ILE A O 1
ATOM 575 N N . ARG A 1 76 ? 3.155 -4.615 11.577 1.00 98.44 76 ARG A N 1
ATOM 576 C CA . ARG A 1 76 ? 3.377 -5.423 12.789 1.00 98.44 76 ARG A CA 1
ATOM 577 C C . ARG A 1 76 ? 3.462 -4.560 14.040 1.00 98.44 76 ARG A C 1
ATOM 579 O O . ARG A 1 76 ? 2.776 -4.846 15.019 1.00 98.44 76 ARG A O 1
ATOM 586 N N . VAL A 1 77 ? 4.259 -3.494 13.997 1.00 98.56 77 VAL A N 1
ATOM 587 C CA . VAL A 1 77 ? 4.389 -2.520 15.088 1.00 98.56 77 VAL A CA 1
ATOM 588 C C . VAL A 1 77 ? 3.038 -1.867 15.375 1.00 98.56 77 VAL A C 1
ATOM 590 O O . VAL A 1 77 ? 2.606 -1.831 16.526 1.00 98.56 77 VAL A O 1
ATOM 593 N N . GLY A 1 78 ? 2.335 -1.405 14.342 1.00 98.56 78 GLY A N 1
ATOM 594 C CA . GLY A 1 78 ? 1.027 -0.776 14.480 1.00 98.56 78 GLY A CA 1
ATOM 595 C C . GLY A 1 78 ? 0.005 -1.689 15.154 1.00 98.56 78 GLY A C 1
ATOM 596 O O . GLY A 1 78 ? -0.585 -1.316 16.163 1.00 98.56 78 GLY A O 1
ATOM 597 N N . LEU A 1 79 ? -0.150 -2.917 14.657 1.00 98.50 79 LEU A N 1
ATOM 598 C CA . LEU A 1 79 ? -1.156 -3.863 15.144 1.00 98.50 79 LEU A CA 1
ATOM 599 C C . LEU A 1 79 ? -0.807 -4.503 16.489 1.00 98.50 79 LEU A C 1
ATOM 601 O O . LEU A 1 79 ? -1.703 -4.775 17.285 1.00 98.50 79 LEU A O 1
ATOM 605 N N . ARG A 1 80 ? 0.470 -4.814 16.733 1.00 97.50 80 ARG A N 1
ATOM 606 C CA . ARG A 1 80 ? 0.893 -5.621 17.892 1.00 97.50 80 ARG A CA 1
ATOM 607 C C . ARG A 1 80 ? 1.511 -4.811 19.020 1.00 97.50 80 ARG A C 1
ATOM 609 O O . ARG A 1 80 ? 1.683 -5.358 20.103 1.00 97.50 80 ARG A O 1
ATOM 616 N N . HIS A 1 81 ? 1.836 -3.541 18.790 1.00 97.50 81 HIS A N 1
ATOM 617 C CA . HIS A 1 81 ? 2.417 -2.676 19.812 1.00 97.50 81 HIS A CA 1
ATOM 618 C C . HIS A 1 81 ? 1.634 -1.373 19.995 1.00 97.50 81 HIS A C 1
ATOM 620 O O . HIS A 1 81 ? 1.204 -1.081 21.104 1.00 97.50 81 HIS A O 1
ATOM 626 N N . VAL A 1 82 ? 1.412 -0.602 18.927 1.00 98.12 82 VAL A N 1
ATOM 627 C CA . VAL A 1 82 ? 0.804 0.740 19.030 1.00 98.12 82 VAL A CA 1
ATOM 628 C C . VAL A 1 82 ? -0.689 0.663 19.343 1.00 98.12 82 VAL A C 1
ATOM 630 O O . VAL A 1 82 ? -1.175 1.370 20.220 1.00 98.12 82 VAL A O 1
ATOM 633 N N . MET A 1 83 ? -1.406 -0.220 18.650 1.00 98.12 83 MET A N 1
ATOM 634 C CA . MET A 1 83 ? -2.854 -0.408 18.765 1.00 98.12 83 MET A CA 1
ATOM 635 C C . MET A 1 83 ? -3.218 -1.764 19.386 1.00 98.12 83 MET A C 1
ATOM 637 O O . MET A 1 83 ? -4.310 -2.273 19.148 1.00 98.12 83 MET A O 1
ATOM 641 N N . ALA A 1 84 ? -2.317 -2.363 20.173 1.00 97.12 84 ALA A N 1
ATOM 642 C CA . ALA A 1 84 ? -2.495 -3.711 20.724 1.00 97.12 84 ALA A CA 1
ATOM 643 C C . ALA A 1 84 ? -3.777 -3.846 21.567 1.00 97.12 84 ALA A C 1
ATOM 645 O O . ALA A 1 84 ? -4.521 -4.814 21.416 1.00 97.12 84 ALA A O 1
ATOM 646 N N . ASP A 1 85 ? -4.057 -2.841 22.400 1.00 97.19 85 ASP A N 1
ATOM 647 C CA . ASP A 1 85 ? -5.233 -2.820 23.277 1.00 97.19 85 ASP A CA 1
ATOM 648 C C . ASP A 1 85 ? -6.507 -2.349 22.558 1.00 97.19 85 ASP A C 1
ATOM 650 O O . ASP A 1 85 ? -7.617 -2.575 23.033 1.00 97.19 85 ASP A O 1
ATOM 654 N N . ASN A 1 86 ? -6.360 -1.679 21.410 1.00 96.75 86 ASN A N 1
ATOM 655 C CA . ASN A 1 86 ? -7.455 -1.061 20.662 1.00 96.75 86 ASN A CA 1
ATOM 656 C C . ASN A 1 86 ? -7.259 -1.274 19.152 1.00 96.75 86 ASN A C 1
ATOM 658 O O . ASN A 1 86 ? -6.947 -0.318 18.435 1.00 96.75 86 ASN A O 1
ATOM 662 N N . PRO A 1 87 ? -7.433 -2.509 18.649 1.00 97.31 87 PRO A N 1
ATOM 663 C CA . PRO A 1 87 ? -7.081 -2.856 17.277 1.00 97.31 87 PRO A CA 1
ATOM 664 C C . PRO A 1 87 ? -7.885 -2.046 16.247 1.00 97.31 87 PRO A C 1
ATOM 666 O O . PRO A 1 87 ? -9.046 -1.686 16.505 1.00 97.31 87 PRO A O 1
ATOM 669 N N . PRO A 1 88 ? -7.294 -1.752 15.074 1.00 98.44 88 PRO A N 1
ATOM 670 C CA . PRO A 1 88 ? -7.995 -1.070 13.997 1.00 98.44 88 PRO A CA 1
ATOM 671 C C . PRO A 1 88 ? -9.077 -1.966 13.386 1.00 98.44 88 PRO A C 1
ATOM 673 O O . PRO A 1 88 ? -8.952 -3.189 13.347 1.00 98.44 88 PRO A O 1
ATOM 676 N N . ASP A 1 89 ? -10.126 -1.334 12.867 1.00 98.44 89 ASP A N 1
ATOM 677 C CA . ASP A 1 89 ? -11.173 -2.007 12.097 1.00 98.44 89 ASP A CA 1
ATOM 678 C C . ASP A 1 89 ? -10.701 -2.293 10.658 1.00 98.44 89 ASP A C 1
ATOM 680 O O . ASP A 1 89 ? -11.173 -3.235 10.021 1.00 98.44 89 ASP A O 1
ATOM 684 N N . CYS A 1 90 ? -9.777 -1.475 10.138 1.00 98.62 90 CYS A N 1
ATOM 685 C CA . CYS A 1 90 ? -9.176 -1.642 8.820 1.00 98.62 90 CYS A CA 1
ATOM 686 C C . CYS A 1 90 ? -7.777 -1.010 8.748 1.00 98.62 90 CYS A C 1
ATOM 688 O O . CYS A 1 90 ? -7.514 0.027 9.363 1.00 98.62 90 CYS A O 1
ATOM 690 N N . VAL A 1 91 ? -6.891 -1.625 7.966 1.00 98.88 91 VAL A N 1
ATOM 691 C CA . VAL A 1 91 ? -5.602 -1.055 7.561 1.00 98.88 91 VAL A CA 1
ATOM 692 C C . VAL A 1 91 ? -5.703 -0.504 6.142 1.00 98.88 91 VAL A C 1
ATOM 694 O O . VAL A 1 91 ? -6.188 -1.196 5.247 1.00 98.88 91 VAL A O 1
ATOM 697 N N . VAL A 1 92 ? -5.191 0.704 5.904 1.00 98.88 92 VAL A N 1
ATOM 698 C CA . VAL A 1 92 ? -5.088 1.256 4.544 1.00 98.88 92 VAL A CA 1
ATOM 699 C C . VAL A 1 92 ? -3.649 1.675 4.258 1.00 98.88 92 VAL A C 1
ATOM 701 O O . VAL A 1 92 ? -3.079 2.484 4.984 1.00 98.88 92 VAL A O 1
ATOM 704 N N . ALA A 1 93 ? -3.051 1.112 3.210 1.00 98.75 93 ALA A N 1
ATOM 705 C CA . ALA A 1 93 ? -1.688 1.417 2.787 1.00 98.75 93 ALA A CA 1
ATOM 706 C C . ALA A 1 93 ? -1.690 2.306 1.535 1.00 98.75 93 ALA A C 1
ATOM 708 O O . ALA A 1 93 ? -2.385 1.994 0.565 1.00 98.75 93 ALA A O 1
ATOM 709 N N . GLY A 1 94 ? -0.903 3.384 1.533 1.00 97.88 94 GLY A N 1
ATOM 710 C CA . GLY A 1 94 ? -0.743 4.293 0.393 1.00 97.88 94 GLY A CA 1
ATOM 711 C C . GLY A 1 94 ? -0.889 5.778 0.770 1.00 97.88 94 GLY A C 1
ATOM 712 O O . GLY A 1 94 ? -0.633 6.157 1.906 1.00 97.88 94 GLY A O 1
ATOM 713 N N . ILE A 1 95 ? -1.301 6.663 -0.142 1.00 98.38 95 ILE A N 1
ATOM 714 C CA . ILE A 1 95 ? -1.551 6.407 -1.571 1.00 98.38 95 ILE A CA 1
ATOM 715 C C . ILE A 1 95 ? -0.231 6.464 -2.343 1.00 98.38 95 ILE A C 1
ATOM 717 O O . ILE A 1 95 ? 0.388 7.521 -2.423 1.00 98.38 95 ILE A O 1
ATOM 721 N N . ASN A 1 96 ? 0.168 5.343 -2.940 1.00 97.75 96 ASN A N 1
ATOM 722 C CA . ASN A 1 96 ? 1.431 5.245 -3.671 1.00 97.75 96 ASN A CA 1
ATOM 723 C C . ASN A 1 96 ? 1.388 6.060 -4.982 1.00 97.75 96 ASN A C 1
ATOM 725 O O . ASN A 1 96 ? 0.470 5.847 -5.793 1.00 97.75 96 ASN A O 1
ATOM 729 N N . PRO A 1 97 ? 2.353 6.963 -5.239 1.00 94.44 97 PRO A N 1
ATOM 730 C CA . PRO A 1 97 ? 2.550 7.576 -6.543 1.00 94.44 97 PRO A CA 1
ATOM 731 C C . PRO A 1 97 ? 3.237 6.553 -7.459 1.00 94.44 97 PRO A C 1
ATOM 733 O O . PRO A 1 97 ? 4.453 6.402 -7.485 1.00 94.44 97 PRO A O 1
ATOM 736 N N . GLY A 1 98 ? 2.430 5.832 -8.225 1.00 94.12 98 GLY A N 1
ATOM 737 C CA . GLY A 1 98 ? 2.835 4.698 -9.047 1.00 94.12 98 GLY A CA 1
ATOM 738 C C . GLY A 1 98 ? 1.810 3.583 -8.900 1.00 94.12 98 GLY A C 1
ATOM 739 O O . GLY A 1 98 ? 1.469 3.186 -7.789 1.00 94.12 98 GLY A O 1
ATOM 740 N N . ALA A 1 99 ? 1.271 3.089 -10.011 1.00 94.75 99 ALA A N 1
ATOM 741 C CA . ALA A 1 99 ? 0.288 2.017 -9.947 1.00 94.75 99 ALA A CA 1
ATOM 742 C C . ALA A 1 99 ? 0.971 0.682 -9.592 1.00 94.75 99 ALA A C 1
ATOM 744 O O . ALA A 1 99 ? 2.020 0.345 -10.143 1.00 94.75 99 ALA A O 1
ATOM 745 N N . ASN A 1 100 ? 0.356 -0.081 -8.692 1.00 95.75 100 ASN A N 1
ATOM 746 C CA . ASN A 1 100 ? 0.779 -1.428 -8.322 1.00 95.75 100 ASN A CA 1
ATOM 747 C C . ASN A 1 100 ? -0.145 -2.415 -9.038 1.00 95.75 100 ASN A C 1
ATOM 749 O O . ASN A 1 100 ? -1.229 -2.742 -8.548 1.00 95.75 100 ASN A O 1
ATOM 753 N N . LEU A 1 101 ? 0.267 -2.809 -10.240 1.00 95.25 101 LEU A N 1
ATOM 754 C CA . LEU A 1 101 ? -0.528 -3.592 -11.179 1.00 95.25 101 LEU A CA 1
ATOM 755 C C . LEU A 1 101 ? 0.205 -4.845 -11.605 1.00 95.25 101 LEU A C 1
ATOM 757 O O . LEU A 1 101 ? 1.433 -4.849 -11.718 1.00 95.25 101 LEU A O 1
ATOM 761 N N . GLY A 1 102 ? -0.565 -5.868 -11.951 1.00 94.81 102 GLY A N 1
ATOM 762 C CA . GLY A 1 102 ? -0.015 -7.107 -12.455 1.00 94.81 102 GLY A CA 1
ATOM 763 C C . GLY A 1 102 ? 1.053 -7.674 -11.515 1.00 94.81 102 GLY A C 1
ATOM 764 O O . GLY A 1 102 ? 1.021 -7.438 -10.300 1.00 94.81 102 GLY A O 1
ATOM 765 N N . VAL A 1 103 ? 2.031 -8.408 -12.045 1.00 93.06 103 VAL A N 1
ATOM 766 C CA . VAL A 1 103 ? 3.089 -9.054 -11.239 1.00 93.06 103 VAL A CA 1
ATOM 767 C C . VAL A 1 103 ? 3.869 -8.096 -10.321 1.00 93.06 103 VAL A C 1
ATOM 769 O O . VAL A 1 103 ? 4.516 -8.542 -9.375 1.00 93.06 103 VAL A O 1
ATOM 772 N N . ASP A 1 104 ? 3.751 -6.784 -10.514 1.00 92.06 104 ASP A N 1
ATOM 773 C CA . ASP A 1 104 ? 4.355 -5.749 -9.674 1.00 92.06 104 ASP A CA 1
ATOM 774 C C . ASP A 1 104 ? 3.860 -5.754 -8.232 1.00 92.06 104 ASP A C 1
ATOM 776 O O . ASP A 1 104 ? 4.567 -5.331 -7.313 1.00 92.06 104 ASP A O 1
ATOM 780 N N . LEU A 1 105 ? 2.700 -6.363 -7.995 1.00 93.44 105 LEU A N 1
ATOM 781 C CA . LEU A 1 105 ? 2.205 -6.611 -6.648 1.00 93.44 105 LEU A CA 1
ATOM 782 C C . LEU A 1 105 ? 3.134 -7.469 -5.784 1.00 93.44 105 LEU A C 1
ATOM 784 O O . LEU A 1 105 ? 3.028 -7.409 -4.558 1.00 93.44 105 LEU A O 1
ATOM 788 N N . PHE A 1 106 ? 4.033 -8.265 -6.371 1.00 91.81 106 PHE A N 1
ATOM 789 C CA . PHE A 1 106 ? 4.990 -9.073 -5.606 1.00 91.81 106 PHE A CA 1
ATOM 790 C C . PHE A 1 106 ? 6.131 -8.250 -5.001 1.00 91.81 106 PHE A C 1
ATOM 792 O O . PHE A 1 106 ? 6.657 -8.615 -3.951 1.00 91.81 106 PHE A O 1
ATOM 799 N N . TYR A 1 107 ? 6.499 -7.138 -5.635 1.00 89.56 107 TYR A N 1
ATOM 800 C CA . TYR A 1 107 ? 7.599 -6.271 -5.201 1.00 89.56 107 TYR A CA 1
ATOM 801 C C . TYR A 1 107 ? 7.125 -4.939 -4.603 1.00 89.56 107 TYR A C 1
ATOM 803 O O . TYR A 1 107 ? 7.930 -4.194 -4.043 1.00 89.56 107 TYR A O 1
ATOM 811 N N . SER A 1 108 ? 5.822 -4.663 -4.647 1.00 95.50 108 SER A N 1
ATOM 812 C CA . SER A 1 108 ? 5.202 -3.487 -4.036 1.00 95.50 108 SER A CA 1
ATOM 813 C C . SER A 1 108 ? 5.267 -3.503 -2.503 1.00 95.50 108 SER A C 1
ATOM 815 O O . SER A 1 108 ? 4.746 -4.417 -1.856 1.00 95.50 108 SER A O 1
ATOM 817 N N . GLY A 1 109 ? 5.841 -2.448 -1.914 1.00 96.38 109 GLY A N 1
ATOM 818 C CA . GLY A 1 109 ? 5.822 -2.226 -0.468 1.00 96.38 109 GLY A CA 1
ATOM 819 C C . GLY A 1 109 ? 4.431 -1.828 0.034 1.00 96.38 109 GLY A C 1
ATOM 820 O O . GLY A 1 109 ? 3.990 -2.313 1.078 1.00 96.38 109 GLY A O 1
ATOM 821 N N . THR A 1 110 ? 3.693 -1.026 -0.743 1.00 97.81 110 THR A N 1
ATOM 822 C CA . THR A 1 110 ? 2.297 -0.667 -0.447 1.00 97.81 110 THR A CA 1
ATOM 823 C C . THR A 1 110 ? 1.411 -1.913 -0.332 1.00 97.81 110 THR A C 1
ATOM 825 O O . THR A 1 110 ? 0.669 -2.076 0.640 1.00 97.81 110 THR A O 1
ATOM 828 N N . ALA A 1 111 ? 1.508 -2.829 -1.303 1.00 97.69 111 ALA A N 1
ATOM 829 C CA . ALA A 1 111 ? 0.743 -4.072 -1.293 1.00 97.69 111 ALA A CA 1
ATOM 830 C C . ALA A 1 111 ? 1.233 -5.036 -0.205 1.00 97.69 111 ALA A C 1
ATOM 832 O O . ALA A 1 111 ? 0.419 -5.740 0.388 1.00 97.69 111 ALA A O 1
ATOM 833 N N . ALA A 1 112 ? 2.537 -5.061 0.094 1.00 97.62 112 ALA A N 1
ATOM 834 C CA . ALA A 1 112 ? 3.082 -5.847 1.198 1.00 97.62 112 ALA A CA 1
ATOM 835 C C . ALA A 1 112 ? 2.509 -5.422 2.559 1.00 97.62 112 ALA A C 1
ATOM 837 O O . ALA A 1 112 ? 2.154 -6.284 3.359 1.00 97.62 112 ALA A O 1
ATOM 838 N N . ALA A 1 113 ? 2.344 -4.120 2.809 1.00 98.38 113 ALA A N 1
ATOM 839 C CA . ALA A 1 113 ? 1.705 -3.636 4.032 1.00 98.38 113 ALA A CA 1
ATOM 840 C C . ALA A 1 113 ? 0.249 -4.122 4.155 1.00 98.38 113 ALA A C 1
ATOM 842 O O . ALA A 1 113 ? -0.130 -4.713 5.168 1.00 98.38 113 ALA A O 1
ATOM 843 N N . ALA A 1 114 ? -0.565 -3.947 3.108 1.00 98.56 114 ALA A N 1
ATOM 844 C CA . ALA A 1 114 ? -1.946 -4.435 3.119 1.00 98.56 114 ALA A CA 1
ATOM 845 C C . ALA A 1 114 ? -2.019 -5.968 3.264 1.00 98.56 114 ALA A C 1
ATOM 847 O O . ALA A 1 114 ? -2.837 -6.485 4.026 1.00 98.56 114 ALA A O 1
ATOM 848 N N . ARG A 1 115 ? -1.119 -6.699 2.596 1.00 98.44 115 ARG A N 1
ATOM 849 C CA . ARG A 1 115 ? -1.002 -8.156 2.712 1.00 98.44 115 ARG A CA 1
ATOM 850 C C . ARG A 1 115 ? -0.652 -8.585 4.131 1.00 98.44 115 ARG A C 1
ATOM 852 O O . ARG A 1 115 ? -1.292 -9.492 4.650 1.00 98.44 115 ARG A O 1
ATOM 859 N N . GLU A 1 116 ? 0.314 -7.936 4.777 1.00 98.56 116 GLU A N 1
ATOM 860 C CA . GLU A 1 116 ? 0.693 -8.242 6.161 1.00 98.56 116 GLU A CA 1
ATOM 861 C C . GLU A 1 116 ? -0.488 -8.049 7.118 1.00 98.56 116 GLU A C 1
ATOM 863 O O . GLU A 1 116 ? -0.752 -8.907 7.958 1.00 98.56 116 GLU A O 1
ATOM 868 N N . ALA A 1 117 ? -1.256 -6.968 6.957 1.00 98.62 117 ALA A N 1
ATOM 869 C CA . ALA A 1 117 ? -2.450 -6.732 7.764 1.00 98.62 117 ALA A CA 1
ATOM 870 C C . ALA A 1 117 ? -3.507 -7.827 7.561 1.00 98.62 117 ALA A C 1
ATOM 872 O O . ALA A 1 117 ? -4.023 -8.375 8.539 1.00 98.62 117 ALA A O 1
ATOM 873 N N . ALA A 1 118 ? -3.768 -8.198 6.304 1.00 98.44 118 ALA A N 1
ATOM 874 C CA . ALA A 1 118 ? -4.709 -9.257 5.962 1.00 98.44 118 ALA A CA 1
ATOM 875 C C . ALA A 1 118 ? -4.283 -10.623 6.519 1.00 98.44 118 ALA A C 1
ATOM 877 O O . ALA A 1 118 ? -5.112 -11.338 7.089 1.00 98.44 118 ALA A O 1
ATOM 878 N N . LEU A 1 119 ? -2.993 -10.967 6.419 1.00 97.94 119 LEU A N 1
ATOM 879 C CA . LEU A 1 119 ? -2.413 -12.183 7.002 1.00 97.94 119 LEU A CA 1
ATOM 880 C C . LEU A 1 119 ? -2.530 -12.204 8.532 1.00 97.94 119 LEU A C 1
ATOM 882 O O . LEU A 1 119 ? -2.732 -13.263 9.121 1.00 97.94 119 LEU A O 1
ATOM 886 N N . LEU A 1 120 ? -2.462 -11.038 9.179 1.00 97.81 120 LEU A N 1
ATOM 887 C CA . LEU A 1 120 ? -2.661 -10.883 10.623 1.00 97.81 120 LEU A CA 1
ATOM 888 C C . LEU A 1 120 ? -4.141 -10.789 11.035 1.00 97.81 120 LEU A C 1
ATOM 890 O O . LEU A 1 120 ? -4.426 -10.602 12.221 1.00 97.81 120 LEU A O 1
ATOM 894 N N . GLY A 1 121 ? -5.068 -10.969 10.088 1.00 97.31 121 GLY A N 1
ATOM 895 C CA . GLY A 1 121 ? -6.507 -11.068 10.329 1.00 97.31 121 GLY A CA 1
ATOM 896 C C . GLY A 1 121 ? -7.260 -9.737 10.316 1.00 97.31 121 GLY A C 1
ATOM 897 O O . GLY A 1 121 ? -8.420 -9.704 10.725 1.00 97.31 121 GLY A O 1
ATOM 898 N N . VAL A 1 122 ? -6.635 -8.651 9.855 1.00 98.44 122 VAL A N 1
ATOM 899 C CA . VAL A 1 122 ? -7.250 -7.318 9.792 1.00 98.44 122 VAL A CA 1
ATOM 900 C C . VAL A 1 122 ? -7.637 -6.988 8.346 1.00 98.44 122 VAL A C 1
ATOM 902 O O . VAL A 1 122 ? -6.791 -7.117 7.461 1.00 98.44 122 VAL A O 1
ATOM 905 N N . PRO A 1 123 ? -8.882 -6.547 8.069 1.00 98.44 123 PRO A N 1
ATOM 906 C CA . PRO A 1 123 ? -9.279 -6.097 6.735 1.00 98.44 123 PRO A CA 1
ATOM 907 C C . PRO A 1 123 ? -8.338 -5.015 6.207 1.00 98.44 123 PRO A C 1
ATOM 909 O O . PRO A 1 123 ? -8.034 -4.060 6.925 1.00 98.44 123 PRO A O 1
ATOM 912 N N . ALA A 1 124 ? -7.896 -5.142 4.957 1.00 98.75 124 ALA A N 1
ATOM 913 C CA . ALA A 1 124 ? -6.864 -4.266 4.422 1.00 98.75 124 ALA A CA 1
ATOM 914 C C . ALA A 1 124 ? -7.116 -3.821 2.981 1.00 98.75 124 ALA A C 1
ATOM 916 O O . ALA A 1 124 ? -7.703 -4.549 2.174 1.00 98.75 124 ALA A O 1
ATOM 917 N N . ILE A 1 125 ? -6.646 -2.614 2.670 1.00 98.88 125 ILE A N 1
ATOM 918 C CA . ILE A 1 125 ? -6.747 -1.991 1.350 1.00 98.88 125 ILE A CA 1
ATOM 919 C C . ILE A 1 125 ? -5.393 -1.355 1.002 1.00 98.88 125 ILE A C 1
ATOM 921 O O . ILE A 1 125 ? -4.844 -0.599 1.798 1.00 98.88 125 ILE A O 1
ATOM 925 N N . ALA A 1 126 ? -4.857 -1.634 -0.184 1.00 98.81 126 ALA A N 1
ATOM 926 C CA . ALA A 1 126 ? -3.730 -0.913 -0.774 1.00 98.81 126 ALA A CA 1
ATOM 927 C C . ALA A 1 126 ? -4.250 0.066 -1.832 1.00 98.81 126 ALA A C 1
ATOM 929 O O . ALA A 1 126 ? -5.072 -0.311 -2.665 1.00 98.81 126 ALA A O 1
ATOM 930 N N . LEU A 1 127 ? -3.778 1.312 -1.802 1.00 98.81 127 LEU A N 1
ATOM 931 C CA . LEU A 1 127 ? -4.188 2.380 -2.712 1.00 98.81 127 LEU A CA 1
ATOM 932 C C . LEU A 1 127 ? -2.988 2.893 -3.508 1.00 98.81 127 LEU A C 1
ATOM 934 O O . LEU A 1 127 ? -1.926 3.180 -2.954 1.00 98.81 127 LEU A O 1
ATOM 938 N N . SER A 1 128 ? -3.144 3.032 -4.820 1.00 98.38 128 SER A N 1
ATOM 939 C CA . SER A 1 128 ? -2.055 3.418 -5.725 1.00 98.38 128 SER A CA 1
ATOM 940 C C . SER A 1 128 ? -2.569 4.224 -6.914 1.00 98.38 128 SER A C 1
ATOM 942 O O . SER A 1 128 ? -3.710 4.061 -7.336 1.00 98.38 128 SER A O 1
ATOM 944 N N . ARG A 1 129 ? -1.753 5.115 -7.475 1.00 96.88 129 ARG A N 1
ATOM 945 C CA . ARG A 1 129 ? -2.163 6.035 -8.547 1.00 96.88 129 ARG A CA 1
ATOM 946 C C . ARG A 1 129 ? -1.185 5.973 -9.717 1.00 96.88 129 ARG A C 1
ATOM 948 O O . ARG A 1 129 ? 0.003 6.188 -9.531 1.00 96.88 129 ARG A O 1
ATOM 955 N N . LEU A 1 130 ? -1.674 5.727 -10.935 1.00 95.38 130 LEU A N 1
ATOM 956 C CA . LEU A 1 130 ? -0.833 5.688 -12.143 1.00 95.38 130 LEU A CA 1
ATOM 957 C C . LEU A 1 130 ? -0.108 7.027 -12.406 1.00 95.38 130 LEU A C 1
ATOM 959 O O . LEU A 1 130 ? -0.734 8.071 -12.545 1.00 95.38 130 LEU A O 1
ATOM 963 N N . ILE A 1 131 ? 1.214 7.039 -12.533 1.00 92.62 131 ILE A N 1
ATOM 964 C CA . ILE A 1 131 ? 1.927 8.289 -12.840 1.00 92.62 131 ILE A CA 1
ATOM 965 C C . ILE A 1 131 ? 1.854 8.596 -14.340 1.00 92.62 131 ILE A C 1
ATOM 967 O O . ILE A 1 131 ? 1.900 7.699 -15.181 1.00 92.62 131 ILE A O 1
ATOM 971 N N . HIS A 1 132 ? 1.776 9.882 -14.675 1.00 89.25 132 HIS A N 1
ATOM 972 C CA . HIS A 1 132 ? 2.028 10.391 -16.018 1.00 89.25 132 HIS A CA 1
ATOM 973 C C . HIS A 1 132 ? 2.737 11.745 -15.926 1.00 89.25 132 HIS A C 1
ATOM 975 O O . HIS A 1 132 ? 2.332 12.581 -15.124 1.00 89.25 132 HIS A O 1
ATOM 981 N N . SER A 1 133 ? 3.772 11.970 -16.741 1.00 86.31 133 SER A N 1
ATOM 982 C CA . SER A 1 133 ? 4.593 13.196 -16.696 1.00 86.31 133 SER A CA 1
ATOM 983 C C . SER A 1 133 ? 3.766 14.467 -16.872 1.00 86.31 133 SER A C 1
ATOM 985 O O . SER A 1 133 ? 3.976 15.450 -16.172 1.00 86.31 13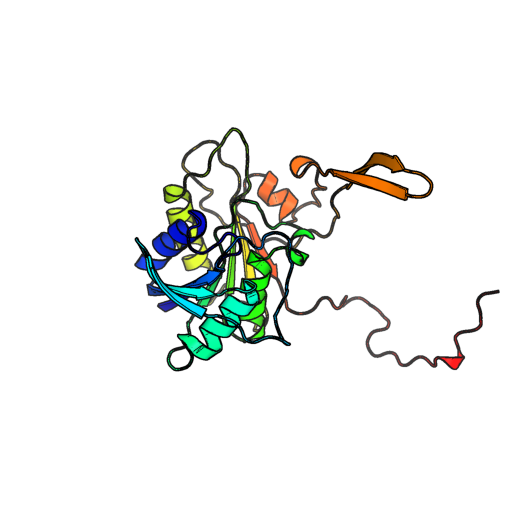3 SER A O 1
ATOM 987 N N . ASP A 1 134 ? 2.800 14.415 -17.785 1.00 88.12 134 ASP A N 1
ATOM 988 C CA . ASP A 1 134 ? 2.026 15.593 -18.187 1.00 88.12 134 ASP A CA 1
ATOM 989 C C . ASP A 1 134 ? 0.839 15.872 -17.249 1.00 88.12 134 ASP A C 1
ATOM 991 O O . ASP A 1 134 ? 0.184 16.904 -17.365 1.00 88.12 134 ASP A O 1
ATOM 995 N N . PHE A 1 135 ? 0.551 14.952 -16.323 1.00 88.88 135 PHE A N 1
ATOM 996 C CA . PHE A 1 135 ? -0.599 15.023 -15.423 1.00 88.88 135 PHE A CA 1
ATOM 997 C C . PHE A 1 135 ? -0.136 14.784 -13.981 1.00 88.88 135 PHE A C 1
ATOM 999 O O . PHE A 1 135 ? -0.195 13.644 -13.500 1.00 88.88 135 PHE A O 1
ATOM 1006 N N . PRO A 1 136 ? 0.357 15.833 -13.291 1.00 90.44 136 PRO A N 1
ATOM 1007 C CA . PRO A 1 136 ? 0.765 15.725 -11.897 1.00 90.44 136 PRO A CA 1
ATOM 1008 C C . PRO A 1 136 ? -0.411 15.295 -11.012 1.00 90.44 136 PRO A C 1
ATOM 1010 O O . PRO A 1 136 ? -1.579 15.504 -11.339 1.00 90.44 136 PRO A O 1
ATOM 1013 N N . ILE A 1 137 ? -0.097 14.667 -9.880 1.00 93.12 137 ILE A N 1
ATOM 1014 C CA . ILE A 1 137 ? -1.118 14.161 -8.963 1.00 93.12 137 ILE A CA 1
ATOM 1015 C C . ILE A 1 137 ? -1.746 15.332 -8.203 1.00 93.12 137 ILE A C 1
ATOM 1017 O O . ILE A 1 137 ? -1.083 15.981 -7.396 1.00 93.12 137 ILE A O 1
ATOM 1021 N N . ASP A 1 138 ? -3.043 15.548 -8.413 1.00 93.94 138 ASP A N 1
ATOM 1022 C CA . ASP A 1 138 ? -3.871 16.327 -7.497 1.00 93.94 138 ASP A CA 1
ATOM 1023 C C . ASP A 1 138 ? -4.226 15.462 -6.279 1.00 93.94 138 ASP A C 1
ATOM 1025 O O . ASP A 1 138 ? -5.098 14.586 -6.332 1.00 93.94 138 ASP A O 1
ATOM 1029 N N . TRP A 1 139 ? -3.513 15.699 -5.180 1.00 94.81 139 TRP A N 1
ATOM 1030 C CA . TRP A 1 139 ? -3.685 14.969 -3.927 1.00 94.81 139 TRP A CA 1
ATOM 1031 C C . TRP A 1 139 ? -5.035 15.230 -3.251 1.00 94.81 139 TRP A C 1
ATOM 1033 O O . TRP A 1 139 ? -5.549 14.328 -2.594 1.00 94.81 139 TRP A O 1
ATOM 1043 N N . GLY A 1 140 ? -5.643 16.407 -3.432 1.00 94.56 140 GLY A N 1
ATOM 1044 C CA . GLY A 1 140 ? -6.943 16.737 -2.837 1.00 94.56 140 GLY A CA 1
ATOM 1045 C C . GLY A 1 140 ? -8.093 16.021 -3.547 1.00 94.56 140 GLY A C 1
ATOM 1046 O O . GLY A 1 140 ? -8.950 15.400 -2.904 1.00 94.56 140 GLY A O 1
ATOM 1047 N N . ALA A 1 141 ? -8.071 16.031 -4.882 1.00 94.50 141 ALA A N 1
ATOM 1048 C CA . ALA A 1 141 ? -9.011 15.262 -5.694 1.00 94.50 141 ALA A CA 1
ATOM 1049 C C . ALA A 1 141 ? -8.853 13.752 -5.446 1.00 94.50 141 ALA A C 1
ATOM 1051 O O . ALA A 1 141 ? -9.843 13.029 -5.289 1.00 94.50 141 ALA A O 1
ATOM 1052 N N . LEU A 1 142 ? -7.607 13.276 -5.344 1.00 95.75 142 LEU A N 1
ATOM 1053 C CA . LEU A 1 142 ? -7.307 11.874 -5.064 1.00 95.75 142 LEU A CA 1
ATOM 1054 C C . LEU A 1 142 ? -7.747 11.454 -3.655 1.00 95.75 142 LEU A C 1
ATOM 1056 O O . LEU A 1 142 ? -8.345 10.390 -3.521 1.00 95.75 142 LEU A O 1
ATOM 1060 N N . ALA A 1 143 ? -7.534 12.282 -2.627 1.00 97.12 143 ALA A N 1
ATOM 1061 C CA . ALA A 1 143 ? -8.021 12.023 -1.270 1.00 97.12 143 ALA A CA 1
ATOM 1062 C C . ALA A 1 143 ? -9.552 11.886 -1.242 1.00 97.12 143 ALA A C 1
ATOM 1064 O O . ALA A 1 143 ? -10.093 10.927 -0.688 1.00 97.12 143 ALA A O 1
ATOM 1065 N N . SER A 1 144 ? -10.258 12.795 -1.920 1.00 95.94 144 SER A N 1
ATOM 1066 C CA . SER A 1 144 ? -11.721 12.756 -2.024 1.00 95.94 144 SER A CA 1
ATOM 1067 C C . SER A 1 144 ? -12.216 11.471 -2.693 1.00 95.94 144 SER A C 1
ATOM 1069 O O . SER A 1 144 ? -13.194 10.865 -2.251 1.00 95.94 144 SER A O 1
ATOM 1071 N N . GLN A 1 145 ? -11.531 11.023 -3.747 1.00 96.88 145 GLN A N 1
ATOM 1072 C CA . GLN A 1 145 ? -11.885 9.782 -4.427 1.00 96.88 145 GLN A CA 1
ATOM 1073 C C . GLN A 1 145 ? -11.511 8.536 -3.608 1.00 96.88 145 GLN A C 1
ATOM 1075 O O . GLN A 1 145 ? -12.284 7.577 -3.559 1.00 96.88 145 GLN A O 1
ATOM 1080 N N . ALA A 1 146 ? -10.367 8.550 -2.926 1.00 97.94 146 ALA A N 1
ATOM 1081 C CA . ALA A 1 146 ? -9.938 7.477 -2.038 1.00 97.94 146 ALA A CA 1
ATOM 1082 C C . ALA A 1 146 ? -10.932 7.259 -0.892 1.00 97.94 146 ALA A C 1
ATOM 1084 O O . ALA A 1 146 ? -11.272 6.115 -0.600 1.00 97.94 146 ALA A O 1
ATOM 1085 N N . ALA A 1 147 ? -11.477 8.334 -0.314 1.00 98.06 147 ALA A N 1
ATOM 1086 C CA . ALA A 1 147 ? -12.512 8.252 0.715 1.00 98.06 147 ALA A CA 1
ATOM 1087 C C . ALA A 1 147 ? -13.753 7.488 0.220 1.00 98.06 147 ALA A C 1
ATOM 1089 O O . ALA A 1 147 ? -14.267 6.611 0.918 1.00 98.06 147 ALA A O 1
ATOM 1090 N N . LYS A 1 148 ? -14.209 7.767 -1.011 1.00 97.81 148 LYS A N 1
ATOM 1091 C CA . LYS A 1 148 ? -15.335 7.054 -1.637 1.00 97.81 148 LYS A CA 1
ATOM 1092 C C . LYS A 1 148 ? -15.014 5.578 -1.872 1.00 97.81 148 LYS A C 1
ATOM 1094 O O . LYS A 1 148 ? -15.835 4.726 -1.539 1.00 97.81 148 LYS A O 1
ATOM 1099 N N . ALA A 1 149 ? -13.832 5.278 -2.416 1.00 98.19 149 ALA A N 1
ATOM 1100 C CA . ALA A 1 149 ? -13.404 3.907 -2.689 1.00 98.19 149 ALA A CA 1
ATOM 1101 C C . ALA A 1 149 ? -13.302 3.084 -1.396 1.00 98.19 149 ALA A C 1
ATOM 1103 O O . ALA A 1 149 ? -13.868 1.999 -1.309 1.00 98.19 149 ALA A O 1
ATOM 1104 N N . VAL A 1 150 ? -12.661 3.627 -0.357 1.00 98.38 150 VAL A N 1
ATOM 1105 C CA . VAL A 1 150 ? -12.569 2.972 0.955 1.00 98.38 150 VAL A CA 1
ATOM 1106 C C . VAL A 1 150 ? -13.960 2.794 1.565 1.00 98.38 150 VAL A C 1
ATOM 1108 O O . VAL A 1 150 ? -14.301 1.693 1.984 1.00 98.38 150 VAL A O 1
ATOM 1111 N N . SER A 1 151 ? -14.807 3.827 1.553 1.00 97.75 151 SER A N 1
ATOM 1112 C CA . SER A 1 151 ? -16.179 3.730 2.070 1.00 97.75 151 SER A CA 1
ATOM 1113 C C . SER A 1 151 ? -17.007 2.647 1.365 1.00 97.75 151 SER A C 1
ATOM 1115 O O . SER A 1 151 ? -17.765 1.941 2.030 1.00 97.75 151 SER A O 1
ATOM 1117 N N . LEU A 1 152 ? -16.853 2.482 0.046 1.00 98.06 152 LEU A N 1
ATOM 1118 C CA . LEU A 1 152 ? -17.478 1.399 -0.715 1.00 98.06 152 LEU A CA 1
ATOM 1119 C C . LEU A 1 152 ? -16.957 0.029 -0.264 1.00 98.06 152 LEU A C 1
ATOM 1121 O O . LEU A 1 152 ? -17.751 -0.836 0.091 1.00 98.06 152 LEU A O 1
ATOM 1125 N N . LEU A 1 153 ? -15.637 -0.158 -0.242 1.00 98.31 153 LEU A N 1
ATOM 1126 C CA . LEU A 1 153 ? -15.004 -1.454 0.034 1.00 98.31 153 LEU A CA 1
ATOM 1127 C C . LEU A 1 153 ? -15.159 -1.921 1.491 1.00 98.31 153 LEU A C 1
ATOM 1129 O O . LEU A 1 153 ? -14.986 -3.103 1.778 1.00 98.31 153 LEU A O 1
ATOM 1133 N N . LEU A 1 154 ? -15.507 -1.015 2.408 1.00 96.56 154 LEU A N 1
ATOM 1134 C CA . LEU A 1 154 ? -15.823 -1.343 3.801 1.00 96.56 154 LEU A CA 1
ATOM 1135 C C . LEU A 1 154 ? -17.255 -1.851 4.010 1.00 96.56 154 LEU A C 1
ATOM 1137 O O . LEU A 1 154 ? -17.573 -2.315 5.110 1.00 96.56 154 LEU A O 1
ATOM 1141 N N . ARG A 1 155 ? -18.138 -1.763 3.006 1.00 97.81 155 ARG A N 1
ATOM 1142 C CA . ARG A 1 155 ? -19.512 -2.257 3.157 1.00 97.81 155 ARG A CA 1
ATOM 1143 C C . ARG A 1 155 ? -19.535 -3.791 3.243 1.00 97.81 155 ARG A C 1
ATOM 1145 O O . ARG A 1 155 ? -18.695 -4.444 2.618 1.00 97.81 155 ARG A O 1
ATOM 1152 N N . PRO A 1 156 ? -20.485 -4.389 3.990 1.00 96.56 156 PRO A N 1
ATOM 1153 C CA . PRO A 1 156 ? -20.528 -5.835 4.210 1.00 96.56 156 PRO A CA 1
ATOM 1154 C C . PRO A 1 156 ? -20.528 -6.674 2.928 1.00 96.56 156 PRO A C 1
ATOM 1156 O O . PRO A 1 156 ? -19.920 -7.741 2.912 1.00 96.56 156 PRO A O 1
ATOM 1159 N N . GLU A 1 157 ? -21.164 -6.193 1.858 1.00 97.38 157 GLU A N 1
ATOM 1160 C CA . GLU A 1 157 ? -21.257 -6.894 0.576 1.00 97.38 157 GLU A CA 1
ATOM 1161 C C . GLU A 1 157 ? -19.922 -6.991 -0.190 1.00 97.38 157 GLU A C 1
ATOM 1163 O O . GLU A 1 157 ? -19.775 -7.877 -1.026 1.00 97.38 157 GLU A O 1
ATOM 1168 N N . TYR A 1 158 ? -18.936 -6.138 0.122 1.00 97.75 158 TYR A N 1
ATOM 1169 C CA . TYR A 1 158 ? -17.595 -6.149 -0.490 1.00 97.75 158 TYR A CA 1
ATOM 1170 C C . TYR A 1 158 ? -16.514 -6.697 0.450 1.00 97.75 158 TYR A C 1
ATOM 1172 O O . TYR A 1 158 ? -15.314 -6.592 0.171 1.00 97.75 158 TYR A O 1
ATOM 1180 N N . ARG A 1 159 ? -16.912 -7.277 1.588 1.00 95.00 159 ARG A N 1
ATOM 1181 C CA . ARG A 1 159 ? -15.972 -7.820 2.566 1.00 95.00 159 ARG A CA 1
ATOM 1182 C C . ARG A 1 159 ? -15.279 -9.060 2.005 1.00 95.00 159 ARG A C 1
ATOM 1184 O O . ARG A 1 159 ? -15.927 -10.045 1.662 1.00 95.00 159 ARG A O 1
ATOM 1191 N N . LEU A 1 160 ? -13.950 -9.033 1.988 1.00 97.75 160 LEU A N 1
ATOM 1192 C CA . LEU A 1 160 ? -13.152 -10.185 1.584 1.00 97.75 160 LEU A CA 1
ATOM 1193 C C . LEU A 1 160 ? -12.983 -11.204 2.725 1.00 97.75 160 LEU A C 1
ATOM 1195 O O . LEU A 1 160 ? -13.062 -10.834 3.905 1.00 97.75 160 LEU A O 1
ATOM 1199 N N . PRO A 1 161 ? -12.723 -12.485 2.400 1.00 96.69 161 PRO A N 1
ATOM 1200 C CA . PRO A 1 161 ? -12.350 -13.488 3.392 1.00 96.69 161 PRO A CA 1
ATOM 1201 C C . PRO A 1 161 ? -11.067 -13.111 4.147 1.00 96.69 161 PRO A C 1
ATOM 1203 O O . PRO A 1 161 ? -10.248 -12.326 3.671 1.00 96.69 161 PRO A O 1
ATOM 1206 N N . ALA A 1 162 ? -10.847 -13.717 5.317 1.00 94.88 162 ALA A N 1
ATOM 1207 C CA . ALA A 1 162 ? -9.600 -13.534 6.061 1.00 94.88 162 ALA A CA 1
ATOM 1208 C C . ALA A 1 162 ? -8.368 -13.867 5.192 1.00 94.88 162 ALA A C 1
ATOM 1210 O O . ALA A 1 162 ? -8.427 -14.729 4.311 1.00 94.88 162 ALA A O 1
ATOM 1211 N N . GLY A 1 163 ? -7.256 -13.163 5.417 1.00 97.25 163 GLY A N 1
ATOM 1212 C CA . GLY A 1 163 ? -6.044 -13.313 4.607 1.00 97.25 163 GLY A CA 1
ATOM 1213 C C . GLY A 1 163 ? -6.082 -12.613 3.244 1.00 97.25 163 GLY A C 1
ATOM 1214 O O . GLY A 1 163 ? -5.076 -12.650 2.543 1.00 97.25 163 GLY A O 1
ATOM 1215 N N . HIS A 1 164 ? -7.196 -11.975 2.869 1.00 98.44 164 HIS A N 1
ATOM 1216 C CA . HIS A 1 164 ? -7.325 -11.244 1.608 1.00 98.44 164 HIS A CA 1
ATOM 1217 C C . HIS A 1 164 ? -7.343 -9.728 1.822 1.00 98.44 164 HIS A C 1
ATOM 1219 O O . HIS A 1 164 ? -7.802 -9.236 2.855 1.00 98.44 164 HIS A O 1
ATOM 1225 N N . PHE A 1 165 ? -6.885 -8.986 0.816 1.00 98.69 165 PHE A N 1
ATOM 1226 C CA . PHE A 1 165 ? -6.919 -7.525 0.790 1.00 98.69 165 PHE A CA 1
ATOM 1227 C C . PHE A 1 165 ? -7.366 -7.004 -0.578 1.00 98.69 165 PHE A C 1
ATOM 1229 O O . PHE A 1 165 ? -7.272 -7.703 -1.589 1.00 98.69 165 PHE A O 1
ATOM 1236 N N . TRP A 1 166 ? -7.843 -5.761 -0.608 1.00 98.81 166 TRP A N 1
ATOM 1237 C CA . TRP A 1 166 ? -8.148 -5.061 -1.854 1.00 98.81 166 TRP A CA 1
ATOM 1238 C C . TRP A 1 166 ? -6.920 -4.303 -2.355 1.00 98.81 166 TRP A C 1
ATOM 1240 O O . TRP A 1 166 ? -6.387 -3.461 -1.638 1.00 98.81 166 TRP A O 1
ATOM 1250 N N . ASN A 1 167 ? -6.495 -4.550 -3.591 1.00 98.81 167 ASN A N 1
ATOM 1251 C CA . ASN A 1 167 ? -5.534 -3.705 -4.298 1.00 98.81 167 ASN A CA 1
ATOM 1252 C C . ASN A 1 167 ? -6.280 -2.752 -5.236 1.00 98.81 167 ASN A C 1
ATOM 1254 O O . ASN A 1 167 ? -6.921 -3.204 -6.185 1.00 98.81 167 ASN A O 1
ATOM 1258 N N . VAL A 1 168 ? -6.209 -1.450 -4.972 1.00 98.81 168 VAL A N 1
ATOM 1259 C CA . VAL A 1 168 ? -6.975 -0.427 -5.688 1.00 98.81 168 VAL A CA 1
ATOM 1260 C C . VAL A 1 168 ? -6.039 0.511 -6.430 1.00 98.81 168 VAL A C 1
ATOM 1262 O O . VAL A 1 168 ? -5.148 1.118 -5.830 1.00 98.81 168 VAL A O 1
ATOM 1265 N N . ASN A 1 169 ? -6.283 0.684 -7.728 1.00 98.56 169 ASN A N 1
ATOM 1266 C CA . ASN A 1 169 ? -5.513 1.601 -8.556 1.00 98.56 169 ASN A CA 1
ATOM 1267 C C . ASN A 1 169 ? -6.394 2.688 -9.179 1.00 98.56 169 ASN A C 1
ATOM 1269 O O . ASN A 1 169 ? -7.446 2.423 -9.762 1.00 98.56 169 ASN A O 1
ATOM 1273 N N . PHE A 1 170 ? -5.923 3.930 -9.082 1.00 97.69 170 PHE A N 1
ATOM 1274 C CA . PHE A 1 170 ? -6.560 5.107 -9.660 1.00 97.69 170 PHE A CA 1
ATOM 1275 C C . PHE A 1 170 ? -5.917 5.456 -11.020 1.00 97.69 170 PHE A C 1
ATOM 1277 O O . PHE A 1 170 ? -4.683 5.570 -11.116 1.00 97.69 170 PHE A O 1
ATOM 1284 N N . PRO A 1 171 ? -6.718 5.646 -12.084 1.00 95.81 171 PRO A N 1
ATOM 1285 C CA . PRO A 1 171 ? -6.216 5.886 -13.432 1.00 95.81 171 PRO A CA 1
ATOM 1286 C C . PRO A 1 171 ? -5.720 7.314 -13.602 1.00 95.81 171 PRO A C 1
ATOM 1288 O O . PRO A 1 171 ? -6.098 8.210 -12.842 1.00 95.81 171 PRO A O 1
ATOM 1291 N N . THR A 1 172 ? -4.907 7.539 -14.637 1.00 92.56 172 THR A N 1
ATOM 1292 C CA . THR A 1 172 ? -4.498 8.897 -15.001 1.00 92.56 172 THR A CA 1
ATOM 1293 C C . THR A 1 172 ? -5.615 9.642 -15.688 1.00 92.56 172 THR A C 1
ATOM 1295 O O . THR A 1 172 ? -6.099 9.226 -16.739 1.00 92.56 172 THR A O 1
ATOM 1298 N N . ILE A 1 173 ? -5.988 10.770 -15.092 1.00 83.44 173 ILE A N 1
ATOM 1299 C CA . ILE A 1 173 ? -6.997 11.682 -15.607 1.00 83.44 173 ILE A CA 1
ATOM 1300 C C . ILE A 1 173 ? -6.346 13.018 -15.962 1.00 83.44 173 ILE A C 1
ATOM 1302 O O . ILE A 1 173 ? -5.473 13.506 -15.252 1.00 83.44 173 ILE A O 1
ATOM 1306 N N . ALA A 1 174 ? -6.772 13.594 -17.085 1.00 73.50 174 ALA A N 1
ATOM 1307 C CA . ALA A 1 174 ? -6.290 14.881 -17.590 1.00 73.50 174 ALA A CA 1
ATOM 1308 C C . ALA A 1 174 ? -7.006 16.091 -16.949 1.00 73.50 174 ALA A C 1
ATOM 1310 O O . ALA A 1 174 ? -6.961 17.193 -17.483 1.00 73.50 174 ALA A O 1
ATOM 1311 N N . GLY A 1 175 ? -7.713 15.878 -15.837 1.00 66.81 175 GLY A N 1
ATOM 1312 C CA . GLY A 1 175 ? -8.526 16.875 -15.142 1.00 66.81 175 GLY A CA 1
ATOM 1313 C C . GLY A 1 175 ? -8.799 16.452 -13.698 1.00 66.81 175 GLY A C 1
ATOM 1314 O O . GLY A 1 175 ? -8.145 15.549 -13.190 1.00 66.81 175 GLY A O 1
ATOM 1315 N N . GLU A 1 176 ? -9.782 17.071 -13.047 1.00 63.97 176 GLU A N 1
ATOM 1316 C CA . GLU A 1 176 ? -10.001 16.923 -11.594 1.00 63.97 176 GLU A CA 1
ATOM 1317 C C . GLU A 1 176 ? -10.913 15.747 -11.200 1.00 63.97 176 GLU A C 1
ATOM 1319 O O . GLU A 1 176 ? -11.026 15.401 -10.024 1.00 63.97 176 GLU A O 1
ATOM 1324 N N . ARG A 1 177 ? -11.600 15.119 -12.164 1.00 84.25 177 ARG A N 1
ATOM 1325 C CA . ARG A 1 177 ? -12.649 14.134 -11.868 1.00 84.25 177 ARG A CA 1
ATOM 1326 C C . ARG A 1 177 ? -12.220 12.704 -12.173 1.00 84.25 177 ARG A C 1
ATOM 1328 O O . ARG A 1 177 ? -12.130 12.300 -13.331 1.00 84.25 177 ARG A O 1
ATOM 1335 N N . TYR A 1 178 ? -12.002 11.932 -11.114 1.00 91.62 178 TYR A N 1
ATOM 1336 C CA . TYR A 1 178 ? -11.833 10.482 -11.198 1.00 91.62 178 TYR A CA 1
ATOM 1337 C C . TYR A 1 178 ? -13.150 9.788 -11.587 1.00 91.62 178 TYR A C 1
ATOM 1339 O O . TYR A 1 178 ? -14.220 10.352 -11.347 1.00 91.62 178 TYR A O 1
ATOM 1347 N N . PRO A 1 179 ? -13.098 8.570 -12.163 1.00 91.81 179 PRO A N 1
ATOM 1348 C CA . PRO A 1 179 ? -14.297 7.768 -12.399 1.00 91.81 179 PRO A CA 1
ATOM 1349 C C . PRO A 1 179 ? -15.100 7.573 -11.108 1.00 91.81 179 PRO A C 1
ATOM 1351 O O . PRO A 1 179 ? -14.518 7.292 -10.063 1.00 91.81 179 PRO A O 1
ATOM 1354 N N . ASP A 1 180 ? -16.427 7.691 -11.172 1.00 91.56 180 ASP A N 1
ATOM 1355 C CA . ASP A 1 180 ? -17.301 7.449 -10.010 1.00 91.56 180 ASP A CA 1
ATOM 1356 C C . ASP A 1 180 ? -17.556 5.953 -9.755 1.00 91.56 180 ASP A C 1
ATOM 1358 O O . ASP A 1 180 ? -18.106 5.583 -8.719 1.00 91.56 180 ASP A O 1
ATOM 1362 N N . GLU A 1 181 ? -17.145 5.098 -10.689 1.00 95.25 181 GLU A N 1
ATOM 1363 C CA . GLU A 1 181 ? -17.338 3.653 -10.648 1.00 95.25 181 GLU A CA 1
ATOM 1364 C C . GLU A 1 181 ? -16.015 2.936 -10.372 1.00 95.25 181 GLU A C 1
ATOM 1366 O O . GLU A 1 181 ? -14.947 3.350 -10.833 1.00 95.25 181 GLU A O 1
ATOM 1371 N N . VAL A 1 182 ? -16.106 1.836 -9.625 1.00 97.75 182 VAL A N 1
ATOM 1372 C CA . VAL A 1 182 ? -14.997 0.919 -9.356 1.00 97.75 182 VAL A CA 1
ATOM 1373 C C . VAL A 1 182 ? -15.226 -0.345 -10.172 1.00 97.75 182 VAL A C 1
ATOM 1375 O O . VAL A 1 182 ? -16.263 -0.991 -10.031 1.00 97.75 182 VAL A O 1
ATOM 1378 N N . MET A 1 183 ? -14.257 -0.708 -11.006 1.00 98.12 183 MET A N 1
ATOM 1379 C CA . MET A 1 183 ? -14.252 -1.971 -11.733 1.00 98.12 183 MET A CA 1
ATOM 1380 C C . MET A 1 183 ? -13.544 -3.037 -10.895 1.00 98.12 183 MET A C 1
ATOM 1382 O O . MET A 1 183 ? -12.367 -2.890 -10.559 1.00 98.12 183 MET A O 1
ATOM 1386 N N . PHE A 1 184 ? -14.244 -4.122 -10.573 1.00 98.50 184 PHE A N 1
ATOM 1387 C CA . PHE A 1 184 ? -13.634 -5.288 -9.938 1.00 98.50 184 PHE A CA 1
ATOM 1388 C C . PHE A 1 184 ? -13.008 -6.185 -11.001 1.00 98.50 184 PHE A C 1
ATOM 1390 O O . PHE A 1 184 ? -13.683 -6.580 -11.949 1.00 98.50 184 PHE A O 1
ATOM 1397 N N . VAL A 1 185 ? -11.721 -6.485 -10.855 1.00 98.31 185 VAL A N 1
ATOM 1398 C CA . VAL A 1 185 ? -10.905 -7.082 -11.925 1.00 98.31 185 VAL A CA 1
ATOM 1399 C C . VAL A 1 185 ? -9.981 -8.171 -11.379 1.00 98.31 185 VAL A C 1
ATOM 1401 O O . VAL A 1 185 ? -9.588 -8.104 -10.210 1.00 98.31 185 VAL A O 1
ATOM 1404 N N . PRO A 1 186 ? -9.617 -9.180 -12.187 1.00 96.56 186 PRO A N 1
ATOM 1405 C CA . PRO A 1 186 ? -8.546 -10.105 -11.854 1.00 96.56 186 PRO A CA 1
ATOM 1406 C C . PRO A 1 186 ? -7.168 -9.432 -11.925 1.00 96.56 186 PRO A C 1
ATOM 1408 O O . PRO A 1 186 ? -6.944 -8.452 -12.638 1.00 96.56 186 PRO A O 1
ATOM 1411 N N . HIS A 1 187 ? -6.226 -10.023 -11.198 1.00 95.12 187 HIS A N 1
ATOM 1412 C CA . HIS A 1 187 ? -4.814 -9.658 -11.204 1.00 95.12 187 HIS A CA 1
ATOM 1413 C C . HIS A 1 187 ? -4.146 -10.086 -12.520 1.00 95.12 187 HIS A C 1
ATOM 1415 O O . HIS A 1 187 ? -4.207 -11.258 -12.889 1.00 95.12 187 HIS A O 1
ATOM 1421 N N . GLY A 1 188 ? -3.493 -9.160 -13.224 1.00 94.62 188 GLY A N 1
ATOM 1422 C CA . GLY A 1 188 ? -2.681 -9.473 -14.398 1.00 94.62 188 GLY A CA 1
ATOM 1423 C C . GLY A 1 188 ? -1.411 -10.260 -14.047 1.00 94.62 188 GLY A C 1
ATOM 1424 O O . GLY A 1 188 ? -0.721 -9.977 -13.072 1.00 94.62 188 GLY A O 1
ATOM 1425 N N . THR A 1 189 ? -1.050 -11.244 -14.866 1.00 93.00 189 THR A N 1
ATOM 1426 C CA . THR A 1 189 ? 0.100 -12.130 -14.591 1.00 93.00 189 THR A CA 1
ATOM 1427 C C . THR A 1 189 ? 1.225 -12.010 -15.612 1.00 93.00 189 THR A C 1
ATOM 1429 O O . THR A 1 189 ? 2.240 -12.694 -15.495 1.00 93.00 189 THR A O 1
ATOM 1432 N N . GLU A 1 190 ? 1.063 -11.159 -16.622 1.00 91.50 190 GLU A N 1
ATOM 1433 C CA . GLU A 1 190 ? 2.060 -10.987 -17.672 1.00 91.50 190 GLU A CA 1
ATOM 1434 C C . GLU A 1 190 ? 3.266 -10.178 -17.161 1.00 91.50 190 GLU A C 1
ATOM 1436 O O . GLU A 1 190 ? 3.085 -9.136 -16.516 1.00 91.50 190 GLU A O 1
ATOM 1441 N N . PRO A 1 191 ? 4.503 -10.639 -17.422 1.00 86.56 191 PRO A N 1
ATOM 1442 C CA . PRO A 1 191 ? 5.702 -9.951 -16.972 1.00 86.56 191 PRO A CA 1
ATOM 1443 C C . PRO A 1 191 ? 5.990 -8.705 -17.814 1.00 86.56 191 PRO A C 1
ATOM 1445 O O . PRO A 1 191 ? 5.667 -8.633 -19.001 1.00 86.56 191 PRO A O 1
ATOM 1448 N N . HIS A 1 192 ? 6.675 -7.734 -17.209 1.00 85.56 192 HIS A N 1
ATOM 1449 C CA . HIS A 1 192 ? 7.261 -6.624 -17.959 1.00 85.56 192 HIS A CA 1
ATOM 1450 C C . HIS A 1 192 ? 8.428 -7.103 -18.817 1.00 85.56 192 HIS A C 1
ATOM 1452 O O . HIS A 1 192 ? 9.240 -7.923 -18.385 1.00 85.56 192 HIS A O 1
ATOM 1458 N N . ALA A 1 193 ? 8.558 -6.522 -20.008 1.00 85.81 193 ALA A N 1
ATOM 1459 C CA . ALA A 1 193 ? 9.763 -6.669 -20.806 1.00 85.81 193 ALA A CA 1
ATOM 1460 C C . ALA A 1 193 ? 10.905 -5.876 -20.149 1.00 85.81 193 ALA A C 1
ATOM 1462 O O . ALA A 1 193 ? 10.854 -4.648 -20.071 1.00 85.81 193 ALA A O 1
ATOM 1463 N N . VAL A 1 194 ? 11.928 -6.587 -19.676 1.00 89.56 194 VAL A N 1
ATOM 1464 C CA . VAL A 1 194 ? 13.147 -6.000 -19.105 1.00 89.56 194 VAL A CA 1
ATOM 1465 C C . VAL A 1 194 ? 14.286 -6.189 -20.096 1.00 89.56 194 VAL A C 1
ATOM 1467 O O . VAL A 1 194 ? 14.516 -7.296 -20.580 1.00 89.56 194 VAL A O 1
ATOM 1470 N N . GLN A 1 195 ? 15.002 -5.108 -20.390 1.00 90.69 195 GLN A N 1
ATOM 1471 C CA . GLN A 1 195 ? 16.165 -5.125 -21.272 1.00 90.69 195 GLN A CA 1
ATOM 1472 C C . GLN A 1 195 ? 17.404 -4.715 -20.486 1.00 90.69 195 GLN A C 1
ATOM 1474 O O . GLN A 1 195 ? 17.378 -3.711 -19.772 1.00 90.69 195 GLN A O 1
ATOM 1479 N N . PHE A 1 196 ? 18.478 -5.486 -20.637 1.00 94.38 196 PHE A N 1
ATOM 1480 C CA . PHE A 1 196 ? 19.787 -5.174 -20.075 1.00 94.38 196 PHE A CA 1
ATOM 1481 C C . PHE A 1 196 ? 20.702 -4.607 -21.155 1.00 94.38 196 PHE A C 1
ATOM 1483 O O . PHE A 1 196 ? 20.677 -5.056 -22.301 1.00 94.38 196 PHE A O 1
ATOM 1490 N N . GLN A 1 197 ? 21.538 -3.652 -20.767 1.00 95.19 197 GLN A N 1
ATOM 1491 C CA . GLN A 1 197 ? 22.647 -3.166 -21.573 1.00 95.19 197 GLN A CA 1
ATOM 1492 C C . GLN A 1 197 ? 23.933 -3.213 -20.751 1.00 95.19 197 GLN A C 1
ATOM 1494 O O . GLN A 1 197 ? 23.926 -2.888 -19.560 1.00 95.19 197 GLN A O 1
ATOM 1499 N N . VAL A 1 198 ? 25.040 -3.578 -21.393 1.00 96.12 198 VAL A N 1
ATOM 1500 C CA . VAL A 1 198 ? 26.371 -3.455 -20.797 1.00 96.12 198 VAL A CA 1
ATOM 1501 C C . VAL A 1 198 ? 26.753 -1.976 -20.793 1.00 96.12 198 VAL A C 1
ATOM 1503 O O . VAL A 1 198 ? 26.758 -1.326 -21.836 1.00 96.12 198 VAL A O 1
ATOM 1506 N N . LEU A 1 199 ? 27.024 -1.434 -19.609 1.00 96.25 199 LEU A N 1
ATOM 1507 C CA . LEU A 1 199 ? 27.492 -0.063 -19.409 1.00 96.25 199 LEU A CA 1
ATOM 1508 C C . LEU A 1 199 ? 29.018 0.011 -19.446 1.00 96.25 199 LEU A C 1
ATOM 1510 O O . LEU A 1 199 ? 29.573 0.968 -19.977 1.00 96.25 199 LEU A O 1
ATOM 1514 N N . GLU A 1 200 ? 29.682 -1.000 -18.887 1.00 96.38 200 GLU A N 1
ATOM 1515 C CA . GLU A 1 200 ? 31.137 -1.089 -18.805 1.00 96.38 200 GLU A CA 1
ATOM 1516 C C . GLU A 1 200 ? 31.574 -2.560 -18.767 1.00 96.38 200 GLU A C 1
ATOM 1518 O O . GLU A 1 200 ? 30.887 -3.397 -18.181 1.00 96.38 200 GLU A O 1
ATOM 1523 N N . THR A 1 201 ? 32.735 -2.864 -19.349 1.00 96.38 201 THR A N 1
ATOM 1524 C CA . THR A 1 201 ? 33.396 -4.172 -19.243 1.00 96.38 201 THR A CA 1
ATOM 1525 C C . THR A 1 201 ? 34.808 -3.963 -18.705 1.00 96.38 201 THR A C 1
ATOM 1527 O O . THR A 1 201 ? 35.580 -3.190 -19.272 1.00 96.38 201 THR A O 1
ATOM 1530 N N . CYS A 1 202 ? 35.160 -4.659 -17.625 1.00 93.81 202 CYS A N 1
ATOM 1531 C CA . CYS A 1 202 ? 36.478 -4.605 -16.999 1.00 93.81 202 CYS A CA 1
ATOM 1532 C C . CYS A 1 202 ? 36.994 -6.028 -16.755 1.00 93.81 202 CYS A C 1
ATOM 1534 O O . CYS A 1 202 ? 36.539 -6.724 -15.845 1.00 93.81 202 CYS A O 1
ATOM 1536 N N . GLY A 1 203 ? 37.940 -6.470 -17.591 1.00 94.31 203 GLY A N 1
ATOM 1537 C CA . GLY A 1 203 ? 38.416 -7.855 -17.588 1.00 94.31 203 GLY A CA 1
ATOM 1538 C C . GLY A 1 203 ? 37.267 -8.831 -17.849 1.00 94.31 203 GLY A C 1
ATOM 1539 O O . GLY A 1 203 ? 36.550 -8.682 -18.834 1.00 94.31 203 GLY A O 1
ATOM 1540 N N . ASP A 1 204 ? 37.074 -9.777 -16.929 1.00 94.69 204 ASP A N 1
ATOM 1541 C CA . ASP A 1 204 ? 36.009 -10.790 -16.984 1.00 94.69 204 ASP A CA 1
ATOM 1542 C C . ASP A 1 204 ? 34.697 -10.332 -16.305 1.00 94.69 204 ASP A C 1
ATOM 1544 O O . ASP A 1 204 ? 33.848 -11.155 -15.969 1.00 94.69 204 ASP A O 1
ATOM 1548 N N . SER A 1 205 ? 34.537 -9.032 -16.026 1.00 94.75 205 SER A N 1
ATOM 1549 C CA . SER A 1 205 ? 33.355 -8.469 -15.355 1.00 94.75 205 SER A CA 1
ATOM 1550 C C . SER A 1 205 ? 32.624 -7.447 -16.223 1.00 94.75 205 SER A C 1
ATOM 1552 O O . SER A 1 205 ? 33.248 -6.613 -16.878 1.00 94.75 205 SER A O 1
ATOM 1554 N N . GLU A 1 206 ? 31.292 -7.463 -16.161 1.00 97.00 206 GLU A N 1
ATOM 1555 C CA . GLU A 1 206 ? 30.411 -6.504 -16.834 1.00 97.00 206 GLU A CA 1
ATOM 1556 C C . GLU A 1 206 ? 29.548 -5.751 -15.816 1.00 97.00 206 GLU A C 1
ATOM 1558 O O . GLU A 1 206 ? 28.952 -6.345 -14.915 1.00 97.00 206 GLU A O 1
ATOM 1563 N N . LEU A 1 207 ? 29.449 -4.434 -15.983 1.00 96.12 207 LEU A N 1
ATOM 1564 C CA . LEU A 1 207 ? 28.467 -3.604 -15.299 1.00 96.12 207 LEU A CA 1
ATOM 1565 C C . LEU A 1 207 ? 27.235 -3.478 -16.192 1.00 96.12 207 LEU A C 1
ATOM 1567 O O . LEU A 1 207 ? 27.311 -2.904 -17.277 1.00 96.12 207 LEU A O 1
ATOM 1571 N N . LEU A 1 208 ? 26.092 -3.981 -15.730 1.00 96.62 208 LEU A N 1
ATOM 1572 C CA . LEU A 1 208 ? 24.842 -3.947 -16.485 1.00 96.62 208 LEU A CA 1
ATOM 1573 C C . LEU A 1 208 ? 23.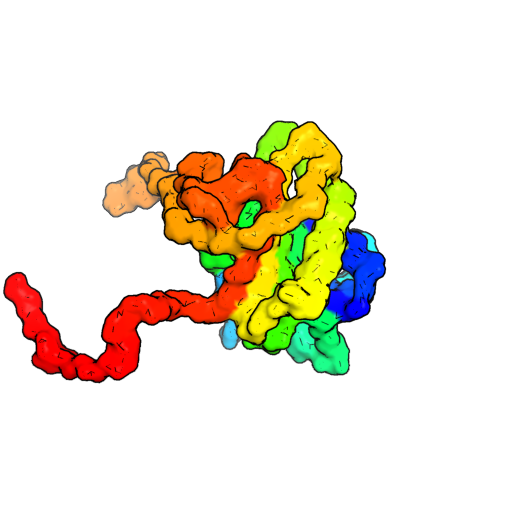892 -2.874 -15.946 1.00 96.62 208 LEU A C 1
ATOM 1575 O O . LEU A 1 208 ? 23.683 -2.756 -14.739 1.00 96.62 208 LEU A O 1
ATOM 1579 N N . GLY A 1 209 ? 23.263 -2.137 -16.854 1.00 93.00 209 GLY A N 1
ATOM 1580 C CA . GLY A 1 209 ? 22.069 -1.345 -16.580 1.00 93.00 209 GLY A CA 1
ATOM 1581 C C . GLY A 1 209 ? 20.843 -2.076 -17.109 1.00 93.00 209 GLY A C 1
ATOM 1582 O O . GLY A 1 209 ? 20.934 -2.758 -18.128 1.00 93.00 209 GLY A O 1
ATOM 1583 N N . TYR A 1 210 ? 19.696 -1.924 -16.451 1.00 92.56 210 TYR A N 1
ATOM 1584 C CA . TYR A 1 210 ? 18.426 -2.409 -16.987 1.00 92.56 210 TYR A CA 1
ATOM 1585 C C . TYR A 1 210 ? 17.420 -1.275 -17.127 1.00 92.56 210 TYR A C 1
ATOM 1587 O O . TYR A 1 210 ? 17.448 -0.296 -16.380 1.00 92.56 210 TYR A O 1
ATOM 1595 N N . SER A 1 211 ? 16.519 -1.424 -18.091 1.00 88.44 211 SER A N 1
ATOM 1596 C CA . SER A 1 211 ? 15.386 -0.526 -18.272 1.00 88.44 211 SER A CA 1
ATOM 1597 C C . SER A 1 211 ? 14.125 -1.311 -18.612 1.00 88.44 211 SER A C 1
ATOM 1599 O O . SER A 1 211 ? 14.178 -2.408 -19.175 1.00 88.44 211 SER A O 1
ATOM 1601 N N . ALA A 1 212 ? 12.987 -0.740 -18.232 1.00 86.31 212 ALA A N 1
ATOM 1602 C CA . ALA A 1 212 ? 11.664 -1.227 -18.581 1.00 86.31 212 ALA A CA 1
ATOM 1603 C C . ALA A 1 212 ? 10.738 -0.020 -18.761 1.00 86.31 212 ALA A C 1
ATOM 1605 O O . ALA A 1 212 ? 10.713 0.892 -17.930 1.00 86.31 212 ALA A O 1
ATOM 1606 N N . ALA A 1 213 ? 9.976 0.001 -19.851 1.00 85.94 213 ALA A N 1
ATOM 1607 C CA . ALA A 1 213 ? 8.996 1.044 -20.105 1.00 85.94 213 ALA A CA 1
ATOM 1608 C C . ALA A 1 213 ? 7.639 0.618 -19.535 1.00 85.94 213 ALA A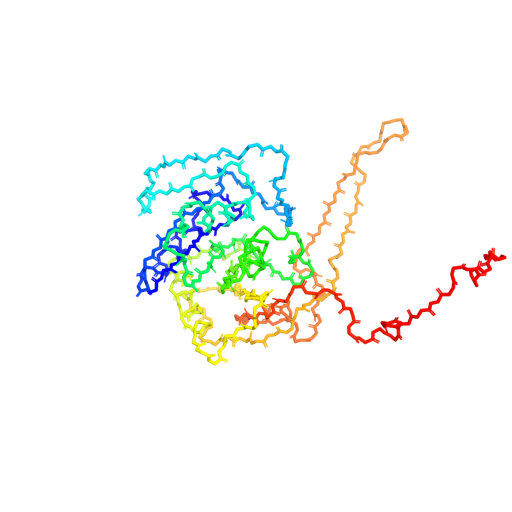 C 1
ATOM 1610 O O . ALA A 1 213 ? 6.922 -0.179 -20.131 1.00 85.94 213 ALA A O 1
ATOM 1611 N N . TYR A 1 214 ? 7.250 1.191 -18.392 1.00 85.81 214 TYR A N 1
ATOM 1612 C CA . TYR A 1 214 ? 6.014 0.817 -17.683 1.00 85.81 214 TYR A CA 1
ATOM 1613 C C . TYR A 1 214 ? 4.747 0.882 -18.563 1.00 85.81 214 TYR A C 1
ATOM 1615 O O . TYR A 1 214 ? 3.799 0.124 -18.369 1.00 85.81 214 TYR A O 1
ATOM 1623 N N . ARG A 1 215 ? 4.725 1.791 -19.548 1.00 86.62 215 ARG A N 1
ATOM 1624 C CA . ARG A 1 215 ? 3.607 1.990 -20.489 1.00 86.62 215 ARG A CA 1
ATOM 1625 C C . ARG A 1 215 ? 3.438 0.858 -21.513 1.00 86.62 215 ARG A C 1
ATOM 1627 O O . ARG A 1 215 ? 2.328 0.683 -22.025 1.00 86.62 215 ARG A O 1
ATOM 1634 N N . ASP A 1 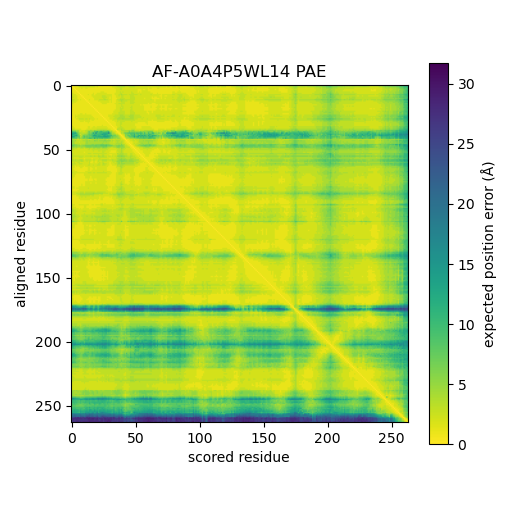216 ? 4.518 0.125 -21.779 1.00 88.38 216 ASP A N 1
ATOM 1635 C CA . ASP A 1 216 ? 4.608 -0.928 -22.797 1.00 88.38 216 ASP A CA 1
ATOM 1636 C C . ASP A 1 216 ? 4.287 -2.312 -22.217 1.00 88.38 216 ASP A C 1
ATOM 1638 O O . ASP A 1 216 ? 4.418 -3.329 -22.896 1.00 88.38 216 ASP A O 1
ATOM 1642 N N . ARG A 1 217 ? 3.857 -2.361 -20.951 1.00 90.38 217 ARG A N 1
ATOM 1643 C CA . ARG A 1 217 ? 3.477 -3.605 -20.292 1.00 90.38 217 ARG A CA 1
ATOM 1644 C C . ARG A 1 217 ? 2.335 -4.311 -21.038 1.00 90.38 217 ARG A C 1
ATOM 1646 O O . ARG A 1 217 ? 1.407 -3.626 -21.491 1.00 90.38 217 ARG A O 1
ATOM 1653 N N . PRO A 1 218 ? 2.365 -5.653 -21.131 1.00 91.56 218 PRO A N 1
ATOM 1654 C CA . PRO A 1 218 ? 1.258 -6.421 -21.686 1.00 91.56 218 PRO A CA 1
ATOM 1655 C C . PRO A 1 218 ? -0.054 -6.130 -20.951 1.00 91.56 218 PRO A C 1
ATOM 1657 O O . PRO A 1 218 ? -0.060 -5.838 -19.752 1.00 91.56 218 PRO A O 1
ATOM 1660 N N . ARG A 1 219 ? -1.159 -6.154 -21.700 1.00 93.38 219 ARG A N 1
ATOM 1661 C CA . ARG A 1 219 ? -2.495 -5.769 -21.229 1.00 93.38 219 ARG A CA 1
ATOM 1662 C C . ARG A 1 219 ? -3.473 -6.908 -21.471 1.00 93.38 219 ARG A C 1
ATOM 1664 O O . ARG A 1 219 ? -4.339 -6.811 -22.337 1.00 93.38 219 ARG A O 1
ATOM 1671 N N . GLY A 1 220 ? -3.301 -8.004 -20.739 1.00 91.94 220 GLY A N 1
ATOM 1672 C CA . GLY A 1 220 ? -4.230 -9.126 -20.760 1.00 91.94 220 GLY A CA 1
ATOM 1673 C C . GLY A 1 220 ? -5.665 -8.641 -20.567 1.00 91.94 220 GLY A C 1
ATOM 1674 O O . GLY A 1 220 ? -5.948 -7.902 -19.622 1.00 91.94 220 GLY A O 1
ATOM 1675 N N . ALA A 1 221 ? -6.550 -9.027 -21.486 1.00 94.88 221 ALA A N 1
ATOM 1676 C CA . ALA A 1 221 ? -7.899 -8.482 -21.575 1.00 94.88 221 ALA A CA 1
ATOM 1677 C C . ALA A 1 221 ? -8.660 -8.607 -20.245 1.00 94.88 221 ALA A C 1
ATOM 1679 O O . ALA A 1 221 ? -8.732 -9.691 -19.662 1.00 94.88 221 ALA A O 1
ATOM 1680 N N . GLY A 1 222 ? -9.225 -7.494 -19.772 1.00 96.06 222 GLY A N 1
ATOM 1681 C CA . GLY A 1 222 ? -10.011 -7.437 -18.537 1.00 96.06 222 GLY A CA 1
ATOM 1682 C C . GLY A 1 222 ? -9.204 -7.528 -17.236 1.00 96.06 222 GLY A C 1
ATOM 1683 O O . GLY A 1 222 ? -9.804 -7.563 -16.164 1.00 96.06 222 GLY A O 1
ATOM 1684 N N . SER A 1 223 ? -7.870 -7.570 -17.294 1.00 97.62 223 SER A N 1
ATOM 1685 C CA . SER A 1 223 ? -7.010 -7.503 -16.104 1.00 97.62 223 SER A CA 1
ATOM 1686 C C . SER A 1 223 ? -6.968 -6.104 -15.488 1.00 97.62 223 SER A C 1
ATOM 1688 O O . SER A 1 223 ? -7.289 -5.105 -16.132 1.00 97.62 223 SER A O 1
ATOM 1690 N N . ASP A 1 224 ? -6.481 -6.011 -14.252 1.00 97.50 224 ASP A N 1
ATOM 1691 C CA . ASP A 1 224 ? -6.148 -4.742 -13.600 1.00 97.50 224 ASP A CA 1
ATOM 1692 C C . ASP A 1 224 ? -5.299 -3.800 -14.462 1.00 97.50 224 ASP A C 1
ATOM 1694 O O . ASP A 1 224 ? -5.543 -2.591 -14.470 1.00 97.50 224 ASP A O 1
ATOM 1698 N N . VAL A 1 225 ? -4.347 -4.344 -15.220 1.00 96.50 225 VAL A N 1
ATOM 1699 C CA . VAL A 1 225 ? -3.522 -3.583 -16.156 1.00 96.50 225 VAL A CA 1
ATOM 1700 C C . VAL A 1 225 ? -4.368 -3.003 -17.292 1.00 96.50 225 VAL A C 1
ATOM 1702 O O . VAL A 1 225 ? -4.348 -1.794 -17.515 1.00 96.50 225 VAL A O 1
ATOM 1705 N N . ASP A 1 226 ? -5.108 -3.838 -18.016 1.00 96.75 226 ASP A N 1
ATOM 1706 C CA . ASP A 1 226 ? -5.903 -3.406 -19.173 1.00 96.75 226 ASP A CA 1
ATOM 1707 C C . ASP A 1 226 ? -6.945 -2.343 -18.784 1.00 96.75 226 ASP A C 1
ATOM 1709 O O . ASP A 1 226 ? -7.048 -1.261 -19.375 1.00 96.75 226 ASP A O 1
ATOM 1713 N N . GLU A 1 227 ? -7.648 -2.610 -17.691 1.00 97.56 227 GLU A N 1
ATOM 1714 C CA . GLU A 1 227 ? -8.758 -1.805 -17.203 1.00 97.56 227 GLU A CA 1
ATOM 1715 C C . GLU A 1 227 ? -8.281 -0.443 -16.662 1.00 97.56 227 GLU A C 1
ATOM 1717 O O . GLU A 1 227 ? -8.889 0.593 -16.964 1.00 97.56 227 GLU A O 1
ATOM 1722 N N . LEU A 1 228 ? -7.143 -0.396 -15.950 1.00 96.31 228 LEU A N 1
ATOM 1723 C CA . LEU A 1 228 ? -6.564 0.870 -15.483 1.00 96.31 228 LEU A CA 1
ATOM 1724 C C . LEU A 1 228 ? -6.084 1.738 -16.653 1.00 96.31 228 LEU A C 1
ATOM 1726 O O . LEU A 1 228 ? -6.315 2.952 -16.665 1.00 96.31 228 LEU A O 1
ATOM 1730 N N . PHE A 1 229 ? -5.432 1.137 -17.654 1.00 94.06 229 PHE A N 1
ATOM 1731 C CA . PHE A 1 229 ? -4.981 1.857 -18.851 1.00 94.06 229 PHE A CA 1
ATOM 1732 C C . PHE A 1 229 ? -6.153 2.309 -19.735 1.00 94.06 229 PHE A C 1
ATOM 1734 O O . PHE A 1 229 ? -6.051 3.336 -20.409 1.00 94.06 229 PHE A O 1
ATOM 1741 N N . SER A 1 230 ? -7.297 1.632 -19.639 1.00 94.19 230 SER A N 1
ATOM 1742 C CA . SER A 1 230 ? -8.595 2.072 -20.170 1.00 94.19 230 SER A CA 1
ATOM 1743 C C . SER A 1 230 ? -9.279 3.163 -19.325 1.00 94.19 230 SER A C 1
ATOM 1745 O O . SER A 1 230 ? -10.449 3.484 -19.535 1.00 94.19 230 SER A O 1
ATOM 1747 N N . ARG A 1 231 ? -8.535 3.776 -18.394 1.00 94.06 231 ARG A N 1
ATOM 1748 C CA . ARG A 1 231 ? -8.943 4.880 -17.513 1.00 94.06 231 ARG A CA 1
ATOM 1749 C C . ARG A 1 231 ? -10.063 4.539 -16.528 1.00 94.06 231 ARG A C 1
ATOM 1751 O O . ARG A 1 231 ? -10.805 5.432 -16.119 1.00 94.06 231 ARG A O 1
ATOM 1758 N N . ARG A 1 232 ? -10.172 3.278 -16.108 1.00 96.00 232 ARG A N 1
ATOM 1759 C CA . ARG A 1 232 ? -11.094 2.862 -15.040 1.00 96.00 232 ARG A CA 1
ATOM 1760 C C . ARG A 1 232 ? -10.369 2.792 -13.700 1.00 96.00 232 ARG A C 1
ATOM 1762 O O . ARG A 1 232 ? -9.176 2.521 -13.654 1.00 96.00 232 ARG A O 1
ATOM 1769 N N . LEU A 1 233 ? -11.074 3.080 -12.608 1.00 97.44 233 LEU A N 1
ATOM 1770 C CA . LEU A 1 233 ? -10.591 2.796 -11.255 1.00 97.44 233 LEU A CA 1
ATOM 1771 C C . LEU A 1 233 ? -10.769 1.299 -11.022 1.00 97.44 233 LEU A C 1
ATOM 1773 O O . LEU A 1 233 ? -11.873 0.787 -11.194 1.00 97.44 233 LEU A O 1
ATOM 1777 N N . THR A 1 234 ? -9.699 0.600 -10.660 1.00 98.62 234 THR A N 1
ATOM 1778 C CA . THR A 1 234 ? -9.720 -0.857 -10.508 1.00 98.62 234 THR A CA 1
ATOM 1779 C C . THR A 1 234 ? -9.610 -1.274 -9.048 1.00 98.62 234 THR A C 1
ATOM 1781 O O . THR A 1 234 ? -8.889 -0.644 -8.277 1.00 98.62 234 THR A O 1
ATOM 1784 N N . ALA A 1 235 ? -10.303 -2.348 -8.667 1.00 98.69 235 ALA A N 1
ATOM 1785 C CA . ALA A 1 235 ? -10.161 -3.024 -7.381 1.00 98.69 235 ALA A CA 1
ATOM 1786 C C . ALA A 1 235 ? -9.959 -4.527 -7.609 1.00 98.69 235 ALA A C 1
ATOM 1788 O O . ALA A 1 235 ? -10.828 -5.221 -8.133 1.00 98.69 235 ALA A O 1
ATOM 1789 N N . THR A 1 236 ? -8.795 -5.032 -7.217 1.00 98.69 236 THR A N 1
ATOM 1790 C CA . THR A 1 236 ? -8.405 -6.438 -7.374 1.00 98.69 236 THR A CA 1
ATOM 1791 C C . THR A 1 236 ? -8.418 -7.126 -6.011 1.00 98.69 236 THR A C 1
ATOM 1793 O O . THR A 1 236 ? -7.731 -6.645 -5.103 1.00 98.69 236 THR A O 1
ATOM 1796 N N . PRO A 1 237 ? -9.164 -8.227 -5.819 1.00 98.19 237 PRO A N 1
ATOM 1797 C CA . PRO A 1 237 ? -9.080 -9.007 -4.593 1.00 98.19 237 PRO A CA 1
ATOM 1798 C C . PRO A 1 237 ? -7.817 -9.875 -4.634 1.00 98.19 237 PRO A C 1
ATOM 1800 O O . PRO A 1 237 ? -7.648 -10.688 -5.540 1.00 98.19 237 PRO A O 1
ATOM 1803 N N . VAL A 1 238 ? -6.926 -9.721 -3.656 1.00 97.75 238 VAL A N 1
ATOM 1804 C CA . VAL A 1 238 ? -5.670 -10.482 -3.581 1.00 97.75 238 VAL A CA 1
ATOM 1805 C C . VAL A 1 238 ? -5.687 -11.369 -2.345 1.00 97.75 238 VAL A C 1
ATOM 1807 O O . VAL A 1 238 ? -5.946 -10.897 -1.238 1.00 97.75 238 VAL A O 1
ATOM 1810 N N . GLY A 1 239 ? -5.428 -12.662 -2.541 1.00 95.50 239 GLY A N 1
ATOM 1811 C CA . GLY A 1 239 ? -5.444 -13.671 -1.485 1.00 95.50 239 GLY A CA 1
ATOM 1812 C C . GLY A 1 239 ? -4.064 -14.068 -0.951 1.00 95.50 239 GLY A C 1
ATOM 1813 O O . GLY A 1 239 ? -3.033 -13.631 -1.467 1.00 95.50 239 GLY A O 1
ATOM 1814 N N . PRO A 1 240 ? -4.033 -14.933 0.080 1.00 93.31 240 PRO A N 1
ATOM 1815 C CA . PRO A 1 240 ? -2.804 -15.342 0.756 1.00 93.31 240 PRO A CA 1
ATOM 1816 C C . PRO A 1 240 ? -2.088 -16.517 0.073 1.00 93.31 240 PRO A C 1
ATOM 1818 O O . PRO A 1 240 ? -0.959 -16.836 0.438 1.00 93.31 240 PRO A O 1
ATOM 1821 N N . SER A 1 241 ? -2.739 -17.195 -0.877 1.00 92.25 241 SER A N 1
ATOM 1822 C CA . SER A 1 241 ? -2.224 -18.406 -1.516 1.00 92.25 241 SER A CA 1
ATOM 1823 C C . SER A 1 241 ? -1.893 -18.163 -2.984 1.00 92.25 241 SER A C 1
ATOM 1825 O O . SER A 1 241 ? -2.698 -17.609 -3.726 1.00 92.25 241 SER A O 1
ATOM 1827 N N . LEU A 1 242 ? -0.712 -18.629 -3.390 1.00 91.44 242 LEU A N 1
ATOM 1828 C CA . LEU A 1 242 ? -0.278 -18.711 -4.786 1.00 91.44 242 LEU A CA 1
ATOM 1829 C C . LEU A 1 242 ? -0.421 -20.133 -5.345 1.00 91.44 242 LEU A C 1
ATOM 1831 O O . LEU A 1 242 ? 0.097 -20.433 -6.419 1.00 91.44 242 LEU A O 1
ATOM 1835 N N . THR A 1 243 ? -1.077 -21.035 -4.606 1.00 91.69 243 THR A N 1
ATOM 1836 C CA . THR A 1 243 ? -1.301 -22.407 -5.057 1.00 91.69 243 THR A CA 1
ATOM 1837 C C . THR A 1 243 ? -2.129 -22.385 -6.338 1.00 91.69 243 THR A C 1
ATOM 1839 O O . THR A 1 243 ? -3.256 -21.892 -6.344 1.00 91.69 243 THR A O 1
ATOM 1842 N N . SER A 1 244 ? -1.592 -22.956 -7.418 1.00 90.00 244 SER A N 1
ATOM 1843 C CA . SER A 1 244 ? -2.359 -23.185 -8.643 1.00 90.00 244 SER A CA 1
ATOM 1844 C C . SER A 1 244 ? -3.415 -24.256 -8.369 1.00 90.00 244 SER A C 1
ATOM 1846 O O . SER A 1 244 ? -3.098 -25.443 -8.291 1.00 90.00 244 SER A O 1
ATOM 1848 N N . ALA A 1 245 ? -4.663 -23.825 -8.178 1.00 82.00 245 ALA A N 1
ATOM 1849 C CA . ALA A 1 245 ? -5.775 -24.703 -7.815 1.00 82.00 245 ALA A CA 1
ATOM 1850 C C . ALA A 1 245 ? -6.067 -25.789 -8.870 1.00 82.00 245 ALA A C 1
ATOM 1852 O O . ALA A 1 245 ? -6.644 -26.819 -8.540 1.00 82.00 245 ALA A O 1
ATOM 1853 N N . GLU A 1 246 ? -5.640 -25.584 -10.118 1.00 85.19 246 GLU A N 1
ATOM 1854 C CA . GLU A 1 246 ? -5.840 -26.515 -11.237 1.00 85.19 246 GLU A CA 1
ATOM 1855 C C . GLU A 1 246 ? -4.715 -27.558 -11.374 1.00 85.19 246 GLU A C 1
ATOM 1857 O O . GLU A 1 246 ? -4.741 -28.395 -12.277 1.00 85.19 246 GLU A O 1
ATOM 1862 N N . ASN A 1 247 ? -3.708 -27.541 -10.493 1.00 89.75 247 ASN A N 1
ATOM 1863 C CA . ASN A 1 247 ? -2.591 -28.473 -10.592 1.00 89.75 247 ASN A CA 1
ATOM 1864 C C . ASN A 1 247 ? -3.002 -29.897 -10.168 1.00 89.75 247 ASN A C 1
ATOM 1866 O O . ASN A 1 247 ? -3.254 -30.169 -8.993 1.00 89.75 247 ASN A O 1
ATOM 1870 N N . ALA A 1 248 ? -2.993 -30.828 -11.127 1.00 92.06 248 ALA A N 1
ATOM 1871 C CA . ALA A 1 248 ? -3.396 -32.225 -10.938 1.00 92.06 248 ALA A CA 1
ATOM 1872 C C . ALA A 1 248 ? -2.540 -33.020 -9.930 1.00 92.06 248 ALA A C 1
ATOM 1874 O O . ALA A 1 248 ? -2.944 -34.102 -9.506 1.00 92.06 248 ALA A O 1
ATOM 1875 N N . HIS A 1 249 ? -1.368 -32.512 -9.537 1.00 92.69 249 HIS A N 1
ATOM 1876 C CA . HIS A 1 249 ? -0.491 -33.168 -8.568 1.00 92.69 249 HIS A CA 1
ATOM 1877 C C . HIS A 1 249 ? -0.793 -32.808 -7.109 1.00 92.69 249 HIS A C 1
ATOM 1879 O O . HIS A 1 249 ? -0.218 -33.423 -6.204 1.00 92.69 249 HIS A O 1
ATOM 1885 N N . LEU A 1 250 ? -1.684 -31.849 -6.840 1.00 93.88 250 LEU A N 1
ATOM 1886 C CA . LEU A 1 250 ? -2.113 -31.567 -5.471 1.00 93.88 250 LEU A CA 1
ATOM 1887 C C . LEU A 1 250 ? -2.689 -32.840 -4.831 1.00 93.88 250 LEU A C 1
ATOM 1889 O O . LEU A 1 250 ? -3.485 -33.551 -5.436 1.00 93.88 250 LEU A O 1
ATOM 1893 N N . HIS A 1 251 ? -2.259 -33.141 -3.603 1.00 92.88 251 HIS A N 1
ATOM 1894 C CA . HIS A 1 251 ? -2.617 -34.357 -2.853 1.00 92.88 251 HIS A CA 1
ATOM 1895 C C . HIS A 1 251 ? -2.132 -35.689 -3.447 1.00 92.88 251 HIS A C 1
ATOM 1897 O O . HIS A 1 251 ? -2.505 -36.750 -2.945 1.00 92.88 251 HIS A O 1
ATOM 1903 N N . THR A 1 252 ? -1.271 -35.666 -4.464 1.00 93.38 252 THR A N 1
ATOM 1904 C CA . THR A 1 252 ? -0.633 -36.887 -4.967 1.00 93.38 252 THR A CA 1
ATOM 1905 C C . THR A 1 252 ? 0.622 -37.219 -4.158 1.00 93.38 252 THR A C 1
ATOM 1907 O O . THR A 1 252 ? 1.370 -36.333 -3.745 1.00 93.38 252 THR A O 1
ATOM 1910 N N . LEU A 1 253 ? 0.853 -38.512 -3.915 1.00 92.50 253 LEU A N 1
ATOM 1911 C CA . LEU A 1 253 ? 2.082 -39.027 -3.314 1.00 92.50 253 LEU A CA 1
ATOM 1912 C C . LEU A 1 253 ? 2.868 -39.754 -4.405 1.00 92.50 253 LEU A C 1
ATOM 1914 O O . LEU A 1 253 ? 2.409 -40.765 -4.932 1.00 92.50 253 LEU A O 1
ATOM 1918 N N . VAL A 1 254 ? 4.049 -39.244 -4.739 1.00 90.56 254 VAL A N 1
ATOM 1919 C CA . VAL A 1 254 ? 4.934 -39.829 -5.753 1.00 90.56 254 VAL A CA 1
ATOM 1920 C C . VAL A 1 254 ? 6.240 -40.237 -5.076 1.00 90.56 254 VAL A C 1
ATOM 1922 O O . VAL A 1 254 ? 6.775 -39.498 -4.251 1.00 90.56 254 VAL A O 1
ATOM 1925 N N . SER A 1 255 ? 6.748 -41.428 -5.395 1.00 88.69 255 SER A N 1
ATOM 1926 C CA . SER A 1 255 ? 8.033 -41.896 -4.866 1.00 88.69 255 SER A CA 1
ATOM 1927 C C . SER A 1 255 ? 9.185 -41.129 -5.514 1.00 88.69 255 SER A C 1
ATOM 1929 O O . SER A 1 255 ? 9.289 -41.102 -6.734 1.00 88.69 255 SER A O 1
ATOM 1931 N N . LEU A 1 256 ? 10.118 -40.588 -4.724 1.00 87.50 256 LEU A N 1
ATOM 1932 C CA . LEU A 1 256 ? 11.357 -40.013 -5.275 1.00 87.50 256 LEU A CA 1
ATOM 1933 C C . LEU A 1 256 ? 12.211 -41.064 -6.006 1.00 87.50 256 LEU A C 1
ATOM 1935 O O . LEU A 1 256 ? 12.996 -40.715 -6.878 1.00 87.50 256 LEU A O 1
ATOM 1939 N N . GLY A 1 257 ? 12.032 -42.354 -5.695 1.00 85.69 257 GLY A N 1
ATOM 1940 C CA . GLY A 1 257 ? 12.723 -43.453 -6.371 1.00 85.69 257 GLY A CA 1
ATOM 1941 C C . GLY A 1 257 ? 12.248 -43.720 -7.804 1.00 85.69 257 GLY A C 1
ATOM 1942 O O . GLY A 1 257 ? 12.898 -44.483 -8.508 1.00 85.69 257 GLY A O 1
ATOM 1943 N N . SER A 1 258 ? 11.138 -43.114 -8.251 1.00 77.88 258 SER A N 1
ATOM 1944 C CA . SER A 1 258 ? 10.715 -43.164 -9.659 1.00 77.88 258 SER A CA 1
ATOM 1945 C C . SER A 1 258 ? 11.333 -42.056 -10.516 1.00 77.88 258 SER A C 1
ATOM 1947 O O . SER A 1 258 ? 11.058 -42.001 -11.712 1.00 77.88 258 SER A O 1
ATOM 1949 N N . ALA A 1 259 ? 12.151 -41.172 -9.931 1.00 74.44 259 ALA A N 1
ATOM 1950 C CA . ALA A 1 259 ? 12.994 -40.259 -10.688 1.00 74.44 259 ALA A CA 1
ATOM 1951 C C . ALA A 1 259 ? 14.158 -41.064 -11.284 1.00 74.44 259 ALA A C 1
ATOM 1953 O O . ALA A 1 259 ? 15.238 -41.147 -10.704 1.00 74.44 259 ALA A O 1
ATOM 1954 N N . ALA A 1 260 ? 13.918 -41.726 -12.417 1.00 70.56 260 ALA A N 1
ATOM 1955 C CA . ALA A 1 260 ? 15.016 -42.199 -13.247 1.00 70.56 260 ALA A CA 1
ATOM 1956 C C . ALA A 1 260 ? 15.894 -40.991 -13.616 1.00 70.56 260 ALA A C 1
ATOM 1958 O O . ALA A 1 260 ? 15.364 -39.910 -13.892 1.00 70.56 260 ALA A O 1
ATOM 1959 N N . SER A 1 261 ? 17.220 -41.159 -13.586 1.00 60.59 261 SER A N 1
ATOM 1960 C CA . SER A 1 261 ? 18.133 -40.157 -14.137 1.00 60.59 261 SER A CA 1
ATOM 1961 C C . SER A 1 261 ? 17.697 -39.832 -15.568 1.00 60.59 261 SER A C 1
ATOM 1963 O O . SER A 1 261 ? 17.402 -40.768 -16.312 1.00 60.59 261 SER A O 1
ATOM 1965 N N . PRO A 1 262 ? 17.611 -38.549 -15.956 1.00 66.44 262 PRO A N 1
ATOM 1966 C CA . PRO A 1 262 ? 17.430 -38.216 -17.358 1.00 66.44 262 PRO A CA 1
ATOM 1967 C C . PRO A 1 262 ? 18.643 -38.763 -18.124 1.00 66.44 262 PRO A C 1
ATOM 1969 O O . PRO A 1 262 ? 19.773 -38.385 -17.807 1.00 66.44 262 PRO A O 1
ATOM 1972 N N . ASP A 1 263 ? 18.397 -39.699 -19.044 1.00 54.44 263 ASP A N 1
ATOM 1973 C CA . ASP A 1 263 ? 19.351 -40.084 -20.094 1.00 54.44 263 ASP A CA 1
ATOM 1974 C C . ASP A 1 263 ? 19.625 -38.894 -21.031 1.00 54.44 263 ASP A C 1
ATOM 1976 O O . ASP A 1 263 ? 18.674 -38.119 -21.307 1.00 54.44 263 ASP A O 1
#

Sequence (263 aa):
MRFLITNDDGFDAPGLQALWQALLPLGTVEVVAPAVCHSSRGHAVDTKNPIRVERREVEPFGSIRIVHSSPADCIRVGLRHVMADNPPDCVVAGINPGANLGVDLFYSGTAAAAREAALLGVPAIALSRLIHSDFPIDWGALASQAAKAVSLLLRPEYRLPAGHFWNVNFPTIAGERYPDEVMFVPHGTEPHAVQFQVLETCGDSELLGYSAAYRDRPRGAGSDVDELFSRRLTATPVGPSLTSAENAHLHTLVSLGSAASPD

pLDDT: mean 94.25, std 6.55, range [54.44, 98.88]

Radius of gyration: 20.28 Å; Cα contacts (8 Å, |Δi|>4): 563; chains: 1; bounding box: 60×62×46 Å